Protein AF-A0A4W5PQA6-F1 (afdb_monomer_lite)

Secondary structure (DSSP, 8-state):
-HHHHHHHHHHHHHHHHHHHHHHHHS-GGGHHHHHHHHHHHHHHHHHHHHHHHHHHHHTT-S-HHHHHHHHHHHHHHHHHHHHTSPP--S-GGGHHHHHHHHGGGS------------------------PPPPPPP-----HHHHHHHHHHHHHHHTTSHHHHHHHHHHHHHHHHHHHHHHHHHHHHHHHS-TTSS---HHHHHHHHHHHHHHHHHHHHHHHHH----HHHHHHHHHHHHHHHHHHHHHHHHH---HHHHHHHHHHHHHHHHHHHHH--

pLDDT: mean 72.37, std 20.06, range [22.03, 92.94]

Organism: NCBI:txid62062

InterPro domains:
  IPR002666 Reduced folate carrier [PF01770] (1-280)
  IPR002666 Reduced folate carrier [PTHR10686] (1-280)
  IPR036259 MFS transporter superfamily [G3DSA:1.20.1250.20] (2-280)
  IPR036259 MFS transporter superfamily [SSF103473] (12-277)

Radius of gyration: 27.31 Å; chains: 1; bounding box: 65×35×90 Å

Foldseek 3Di:
DVVVVVVVVVVVVCVVVVLQLQLLADDPVCNVVSVVVVVLVVLVVLLCVLVVVCVCVVVVVDDPVVVVVVVVVVVVVVVVVVVPDDDRPGRSVCVVVVVVVVVVPPDDDDDDDDDDDDDDDDDDDDDDDDDDDDDDPPDPDDPVNVVVVVVVVVCVQCVDVVSVVLVVLVVVLVVVVVVCVVCLVVLLCVLPPPPPDDDCPSVLSSVLSVLLSVLLVVLLVVVVPDPDPCVPCVVVLSVVLVVLLVVLVVQLVPDSDSVSVSVSVSSNSSSSSNSVSSSD

Structure (mmCIF, N/CA/C/O backbone):
data_AF-A0A4W5PQA6-F1
#
_entry.id   AF-A0A4W5PQA6-F1
#
loop_
_atom_site.group_PDB
_atom_site.id
_atom_site.type_symbol
_atom_site.label_atom_id
_atom_site.label_alt_id
_atom_site.label_comp_id
_atom_site.label_asym_id
_atom_site.label_entity_id
_atom_site.label_seq_id
_atom_site.pdbx_PDB_ins_code
_atom_site.Cartn_x
_atom_site.Cartn_y
_atom_site.Cartn_z
_atom_site.occupancy
_atom_site.B_iso_or_equiv
_atom_site.auth_seq_id
_atom_site.auth_comp_id
_atom_site.auth_asym_id
_atom_site.auth_atom_id
_atom_site.pdbx_PDB_model_num
ATOM 1 N N . MET A 1 1 ? -8.545 5.479 -21.262 1.00 63.59 1 MET A N 1
ATOM 2 C CA . MET A 1 1 ? -7.663 5.679 -20.090 1.00 63.59 1 MET A CA 1
ATOM 3 C C . MET A 1 1 ? -8.404 6.219 -18.864 1.00 63.59 1 MET A C 1
ATOM 5 O O . MET A 1 1 ? -8.307 5.595 -17.820 1.00 63.59 1 MET A O 1
ATOM 9 N N . GLN A 1 2 ? -9.202 7.291 -18.960 1.00 77.56 2 GLN A N 1
ATOM 10 C CA . GLN A 1 2 ? -9.871 7.893 -17.785 1.00 77.56 2 GLN A CA 1
ATOM 11 C C . GLN A 1 2 ? -10.863 6.962 -17.054 1.00 77.56 2 GLN A C 1
ATOM 13 O O . GLN A 1 2 ? -10.849 6.895 -15.831 1.00 77.56 2 GLN A O 1
ATOM 18 N N . ALA A 1 3 ? -11.673 6.182 -17.781 1.00 82.06 3 ALA A N 1
ATOM 19 C CA . ALA A 1 3 ? -12.614 5.236 -17.163 1.00 82.06 3 ALA A CA 1
ATOM 20 C C . ALA A 1 3 ? -11.915 4.126 -16.352 1.00 82.06 3 ALA A C 1
ATOM 22 O O . ALA A 1 3 ? -12.402 3.722 -15.301 1.00 82.06 3 ALA A O 1
ATOM 23 N N . MET A 1 4 ? -10.746 3.668 -16.813 1.00 79.62 4 MET A N 1
ATOM 24 C CA . MET A 1 4 ? -9.933 2.678 -16.100 1.00 79.62 4 MET A CA 1
ATOM 25 C C . MET A 1 4 ? -9.388 3.255 -14.790 1.00 79.62 4 MET A C 1
ATOM 27 O O . MET A 1 4 ? -9.476 2.601 -13.758 1.00 79.62 4 MET A O 1
ATOM 31 N N . GLN A 1 5 ? -8.885 4.493 -14.815 1.00 81.44 5 GLN A N 1
ATOM 32 C CA . GLN A 1 5 ? -8.407 5.182 -13.612 1.00 81.44 5 GLN A CA 1
ATOM 33 C C . GLN A 1 5 ? -9.535 5.416 -12.602 1.00 81.44 5 GLN A C 1
ATOM 35 O O . GLN A 1 5 ? -9.327 5.237 -11.405 1.00 81.44 5 GLN A O 1
ATOM 40 N N . PHE A 1 6 ? -10.739 5.753 -13.074 1.00 85.88 6 PHE A N 1
ATOM 41 C CA . PHE A 1 6 ? -11.913 5.871 -12.213 1.00 85.88 6 PHE A CA 1
ATOM 42 C C . PHE A 1 6 ? -12.259 4.537 -11.540 1.00 85.88 6 PHE A C 1
ATOM 44 O O . PHE A 1 6 ? -12.398 4.487 -10.321 1.00 85.88 6 PHE A O 1
ATOM 51 N N . ALA A 1 7 ? -12.340 3.445 -12.307 1.00 86.19 7 ALA A N 1
ATOM 52 C CA . ALA A 1 7 ? -12.610 2.121 -11.752 1.00 86.19 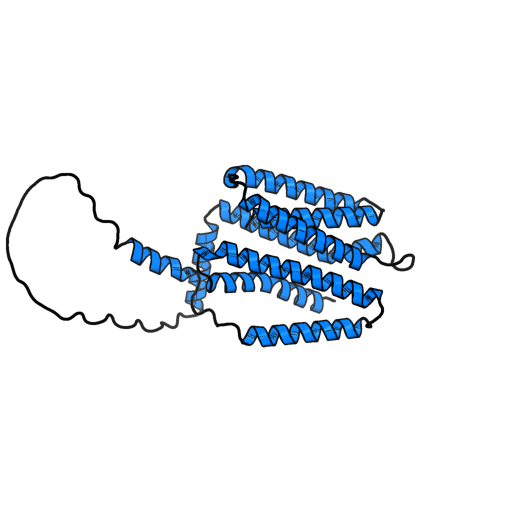7 ALA A CA 1
ATOM 53 C C . ALA A 1 7 ? -11.531 1.695 -10.743 1.00 86.19 7 ALA A C 1
ATOM 55 O O . ALA A 1 7 ? -11.860 1.195 -9.670 1.00 86.19 7 ALA A O 1
ATOM 56 N N . TYR A 1 8 ? -10.257 1.960 -11.046 1.00 82.69 8 TYR A N 1
ATOM 57 C CA . TYR A 1 8 ? -9.148 1.706 -10.128 1.00 82.69 8 TYR A CA 1
ATOM 58 C C . TYR A 1 8 ? -9.300 2.497 -8.822 1.00 82.69 8 TYR A C 1
ATOM 60 O O . TYR A 1 8 ? -9.226 1.913 -7.745 1.00 82.69 8 TYR A O 1
ATOM 68 N N . ALA A 1 9 ? -9.616 3.793 -8.900 1.00 83.94 9 ALA A N 1
ATOM 69 C CA . ALA A 1 9 ? -9.848 4.628 -7.723 1.00 83.94 9 ALA A CA 1
ATOM 70 C C . ALA A 1 9 ? -11.027 4.130 -6.867 1.00 83.94 9 ALA A C 1
ATOM 72 O O . ALA A 1 9 ? -10.933 4.123 -5.640 1.00 83.94 9 ALA A O 1
ATOM 73 N N . VAL A 1 10 ? -12.116 3.669 -7.495 1.00 87.94 10 VAL A N 1
ATOM 74 C CA . VAL A 1 10 ? -13.262 3.068 -6.791 1.00 87.94 10 VAL A CA 1
ATOM 75 C C . VAL A 1 10 ? -12.850 1.787 -6.062 1.00 87.94 10 VAL A C 1
ATOM 77 O O . VAL A 1 10 ? -13.204 1.607 -4.896 1.00 87.94 10 VAL A O 1
ATOM 80 N N . VAL A 1 11 ? -12.063 0.920 -6.707 1.00 86.75 11 VAL A N 1
ATOM 81 C CA . VAL A 1 11 ? -11.539 -0.304 -6.082 1.00 86.75 11 VAL A CA 1
ATOM 82 C C . VAL A 1 11 ? -10.640 0.040 -4.894 1.00 86.75 11 VAL A C 1
ATOM 84 O O . VAL A 1 11 ? -10.848 -0.498 -3.809 1.00 86.75 11 VAL A O 1
ATOM 87 N N . THR A 1 12 ? -9.708 0.985 -5.034 1.00 83.94 12 THR A N 1
ATOM 88 C CA . THR A 1 12 ? -8.843 1.407 -3.921 1.00 83.94 12 THR A CA 1
ATOM 89 C C . THR A 1 12 ? -9.646 2.007 -2.761 1.00 83.94 12 THR A C 1
ATOM 91 O O . THR A 1 12 ? -9.364 1.718 -1.602 1.00 83.94 12 THR A O 1
ATOM 94 N N . ALA A 1 13 ? -10.697 2.786 -3.038 1.00 85.38 13 ALA A N 1
ATOM 95 C CA . ALA A 1 13 ? -11.572 3.326 -1.995 1.00 85.38 13 ALA A CA 1
ATOM 96 C C . ALA A 1 13 ? -12.357 2.226 -1.251 1.00 85.38 13 ALA A C 1
ATOM 98 O O . ALA A 1 13 ? -12.601 2.340 -0.047 1.00 85.38 13 ALA A O 1
ATOM 99 N N . SER A 1 14 ? -12.722 1.142 -1.944 1.00 85.81 14 SER A N 1
ATOM 100 C CA . SER A 1 14 ? -13.455 0.020 -1.347 1.00 85.81 14 SER A CA 1
ATOM 101 C C . SER A 1 14 ? -12.648 -0.761 -0.300 1.00 85.81 14 SER A C 1
ATOM 103 O O . SER A 1 14 ? -13.242 -1.367 0.591 1.00 85.81 14 SER A O 1
ATOM 105 N N . GLU A 1 15 ? -11.312 -0.676 -0.320 1.00 82.88 15 GLU A N 1
ATOM 106 C CA . GLU A 1 15 ? -10.443 -1.291 0.695 1.00 82.88 15 GLU A CA 1
ATOM 107 C C . GLU A 1 15 ? -10.762 -0.772 2.109 1.00 82.88 15 GLU A C 1
ATOM 109 O O . GLU A 1 15 ? -10.859 -1.547 3.061 1.00 82.88 15 GLU A O 1
ATOM 114 N N . VAL A 1 16 ? -11.015 0.532 2.253 1.00 82.19 16 VAL A N 1
ATOM 115 C CA . VAL A 1 16 ? -11.367 1.141 3.549 1.00 82.19 16 VAL A CA 1
ATOM 116 C C . VAL A 1 16 ? -12.730 0.642 4.042 1.00 82.19 16 VAL A C 1
ATOM 118 O O . VAL A 1 16 ? -12.917 0.374 5.235 1.00 82.19 16 VAL A O 1
ATOM 121 N N . ALA A 1 17 ? -13.683 0.467 3.123 1.00 84.31 17 ALA A N 1
ATOM 122 C CA . ALA A 1 17 ? -14.993 -0.097 3.435 1.00 84.31 17 ALA A CA 1
ATOM 123 C C . ALA A 1 17 ? -14.883 -1.566 3.876 1.00 84.31 17 ALA A C 1
ATOM 125 O O . ALA A 1 17 ? -15.548 -1.972 4.829 1.00 84.31 17 ALA A O 1
ATOM 126 N N . TYR A 1 18 ? -13.995 -2.339 3.247 1.00 84.81 18 TYR A N 1
ATOM 127 C CA . TYR A 1 18 ? -13.722 -3.726 3.614 1.00 84.81 18 TYR A CA 1
ATOM 128 C C . TYR A 1 18 ? -13.174 -3.857 5.046 1.00 84.81 18 TYR A C 1
ATOM 130 O O . TYR A 1 18 ? -13.692 -4.652 5.833 1.00 84.81 18 TYR A O 1
ATOM 138 N N . PHE A 1 19 ? -12.202 -3.024 5.439 1.00 83.12 19 PHE A N 1
ATOM 139 C CA . PHE A 1 19 ? -11.716 -3.003 6.827 1.00 83.12 19 PHE A CA 1
ATOM 140 C C . PHE A 1 19 ? -12.806 -2.587 7.822 1.00 83.12 19 PHE A C 1
ATOM 142 O O . PHE A 1 19 ? -12.937 -3.193 8.885 1.00 83.12 19 PHE A O 1
ATOM 149 N N . SER A 1 20 ? -13.634 -1.605 7.457 1.00 84.06 20 SER A N 1
ATOM 150 C CA . SER A 1 20 ? -14.763 -1.164 8.288 1.00 84.06 20 SER A CA 1
ATOM 151 C C . SER A 1 20 ? -15.778 -2.288 8.524 1.00 84.06 20 SER A C 1
ATOM 153 O O . SER A 1 20 ? -16.287 -2.443 9.634 1.00 84.06 20 SER A O 1
ATOM 155 N N . TYR A 1 21 ? -16.038 -3.105 7.501 1.00 84.06 21 TYR A N 1
ATOM 156 C CA . TYR A 1 21 ? -16.890 -4.287 7.600 1.00 84.06 21 TYR A CA 1
ATOM 157 C C . TYR A 1 21 ? -16.302 -5.339 8.553 1.00 84.06 21 TYR A C 1
ATOM 159 O O . TYR A 1 21 ? -17.002 -5.786 9.463 1.00 84.06 21 TYR A O 1
ATOM 167 N N . ILE A 1 22 ? -15.015 -5.680 8.429 1.00 83.88 22 ILE A N 1
ATOM 168 C CA . ILE A 1 22 ? -14.360 -6.654 9.321 1.00 83.88 22 ILE A CA 1
ATOM 169 C C . ILE A 1 22 ? -14.440 -6.202 10.782 1.00 83.88 22 ILE A C 1
ATOM 171 O O . ILE A 1 22 ? -14.833 -6.980 11.651 1.00 83.88 22 ILE A O 1
ATOM 175 N N . TYR A 1 23 ? -14.142 -4.931 11.056 1.00 83.06 23 TYR A N 1
ATOM 176 C CA . TYR A 1 23 ? -14.215 -4.376 12.410 1.00 83.06 23 TYR A CA 1
ATOM 177 C C . TYR A 1 23 ? -15.640 -4.288 12.964 1.00 83.06 23 TYR A C 1
ATOM 179 O O . TYR A 1 23 ? -15.811 -4.168 14.170 1.00 83.06 23 TYR A O 1
ATOM 187 N N . SER A 1 24 ? -16.674 -4.365 12.123 1.00 80.56 24 SER A N 1
ATOM 188 C CA . SER A 1 24 ? -18.063 -4.418 12.598 1.00 80.56 24 SER A CA 1
ATOM 189 C C . SER A 1 24 ? -18.493 -5.808 13.087 1.00 80.56 24 SER A C 1
ATOM 191 O O . SER A 1 24 ? -19.423 -5.911 13.884 1.00 80.56 24 SER A O 1
ATOM 193 N N . ILE A 1 25 ? -17.818 -6.869 12.630 1.00 80.06 25 ILE A N 1
ATOM 194 C CA . ILE A 1 25 ? -18.167 -8.268 12.936 1.00 80.06 25 ILE A CA 1
ATOM 195 C C . ILE A 1 25 ? -17.262 -8.854 14.021 1.00 80.06 25 ILE A C 1
ATOM 197 O O . ILE A 1 25 ? -17.699 -9.691 14.809 1.00 80.06 25 ILE A O 1
ATOM 201 N N . VAL A 1 26 ? -15.998 -8.439 14.058 1.00 81.50 26 VAL A N 1
ATOM 202 C CA . VAL A 1 26 ? -15.018 -8.920 15.035 1.00 81.50 26 VAL A CA 1
ATOM 203 C C . VAL A 1 26 ? -15.236 -8.215 16.380 1.00 81.50 26 VAL A C 1
ATOM 205 O O . VAL A 1 26 ? -15.677 -7.073 16.430 1.00 81.50 26 VAL A O 1
ATOM 208 N N . GLU A 1 27 ? -14.936 -8.883 17.493 1.00 76.56 27 GLU A N 1
ATOM 209 C CA . GLU A 1 27 ? -14.934 -8.261 18.825 1.00 76.56 27 GLU A CA 1
ATOM 210 C C . GLU A 1 27 ? -13.655 -7.442 19.066 1.00 76.56 27 GLU A C 1
ATOM 212 O O . GLU A 1 27 ? -12.575 -7.835 18.622 1.00 76.56 27 GLU A O 1
ATOM 217 N N . LEU A 1 28 ? -13.742 -6.369 19.864 1.00 75.12 28 LEU A N 1
ATOM 218 C CA . LEU A 1 28 ? -12.630 -5.446 20.172 1.00 75.12 28 LEU A CA 1
ATOM 219 C C . LEU A 1 28 ? -11.326 -6.156 20.586 1.00 75.12 28 LEU A C 1
ATOM 221 O O . LEU A 1 28 ? -10.240 -5.773 20.154 1.00 75.12 28 LEU A O 1
ATOM 225 N N . LYS A 1 29 ? -11.426 -7.244 21.361 1.00 75.88 29 LYS A N 1
ATOM 226 C CA . LYS A 1 29 ? -10.275 -8.035 21.842 1.00 75.88 29 LYS A CA 1
ATOM 227 C C . LYS A 1 29 ? -9.461 -8.678 20.715 1.00 75.88 29 LYS A C 1
ATOM 229 O O . LYS A 1 29 ? -8.280 -8.963 20.889 1.00 75.88 29 LYS A O 1
ATOM 234 N N . HIS A 1 30 ? -10.082 -8.907 19.561 1.00 79.12 30 HIS A N 1
ATOM 235 C CA . HIS A 1 30 ? -9.486 -9.601 18.425 1.00 79.12 30 HIS A CA 1
ATOM 236 C C . HIS A 1 30 ? -9.134 -8.667 17.257 1.00 79.12 30 HIS A C 1
ATOM 238 O O . HIS A 1 30 ? -8.654 -9.161 16.236 1.00 79.12 30 HIS A O 1
ATOM 244 N N . TYR A 1 31 ? -9.303 -7.342 17.389 1.00 80.56 31 TYR A N 1
ATOM 245 C CA . TYR A 1 31 ? -9.061 -6.380 16.299 1.00 80.56 31 TYR A CA 1
ATOM 246 C C . TYR A 1 31 ? -7.651 -6.496 15.733 1.00 80.56 31 TYR A C 1
ATOM 248 O O . TYR A 1 31 ? -7.490 -6.773 14.550 1.00 80.56 31 TYR A O 1
ATOM 256 N N . ARG A 1 32 ? -6.629 -6.411 16.591 1.00 74.12 32 ARG A N 1
ATOM 257 C CA . ARG A 1 32 ? -5.222 -6.492 16.168 1.00 74.12 32 ARG A CA 1
ATOM 258 C C . ARG A 1 32 ? -4.912 -7.790 15.410 1.00 74.12 32 ARG A C 1
ATOM 260 O O . ARG A 1 32 ? -4.184 -7.779 14.420 1.00 74.12 32 ARG A O 1
ATOM 267 N N . LYS A 1 33 ? -5.510 -8.908 15.838 1.00 78.62 33 LYS A N 1
ATOM 268 C CA . LYS A 1 33 ? -5.345 -10.221 15.197 1.00 78.62 33 LYS A CA 1
ATOM 269 C C . LYS A 1 33 ? -6.052 -10.281 13.838 1.00 78.62 33 LYS A C 1
ATOM 271 O O . LYS A 1 33 ? -5.465 -10.754 12.870 1.00 78.62 33 LYS A O 1
ATOM 276 N N . ALA A 1 34 ? -7.276 -9.761 13.746 1.00 82.88 34 ALA A N 1
ATOM 277 C CA . ALA A 1 34 ? -8.027 -9.690 12.495 1.00 82.88 34 ALA A CA 1
ATOM 278 C C . ALA A 1 34 ? -7.352 -8.769 11.466 1.00 82.88 34 ALA A C 1
ATOM 280 O O . ALA A 1 34 ? -7.197 -9.160 10.308 1.00 82.88 34 ALA A O 1
ATOM 281 N N . THR A 1 35 ? -6.884 -7.589 11.887 1.00 81.94 35 THR A N 1
ATOM 282 C CA . THR A 1 35 ? -6.124 -6.657 11.040 1.00 81.94 35 THR A CA 1
ATOM 283 C C . THR A 1 35 ? -4.853 -7.308 10.511 1.00 81.94 35 THR A C 1
ATOM 285 O O . THR A 1 35 ? -4.589 -7.239 9.311 1.00 81.94 35 THR A O 1
ATOM 288 N N . SER A 1 36 ? -4.101 -7.989 11.385 1.00 80.12 36 SER A N 1
ATOM 289 C CA . SER A 1 36 ? -2.883 -8.708 11.005 1.00 80.12 36 SER A CA 1
ATOM 290 C C . SER A 1 36 ? -3.167 -9.759 9.932 1.00 80.12 36 SER A C 1
ATOM 292 O O . SER A 1 36 ? -2.531 -9.723 8.881 1.00 80.12 36 SER A O 1
ATOM 294 N N . TYR A 1 37 ? -4.177 -10.618 10.117 1.00 83.75 37 TYR A N 1
ATOM 295 C CA . TYR A 1 37 ? -4.538 -11.614 9.104 1.00 83.75 37 TYR A CA 1
ATOM 296 C C . TYR A 1 37 ? -4.935 -10.986 7.768 1.00 83.75 37 TYR A C 1
ATOM 298 O O . TYR A 1 37 ? -4.456 -11.427 6.724 1.00 83.75 37 TYR A O 1
ATOM 306 N N . CYS A 1 38 ? -5.759 -9.936 7.780 1.00 83.94 38 CYS A N 1
ATOM 307 C CA . CYS A 1 38 ? -6.194 -9.274 6.550 1.00 83.94 38 CYS A CA 1
ATOM 308 C C . CYS A 1 38 ? -5.016 -8.659 5.787 1.00 83.94 38 CYS A C 1
ATOM 310 O O . CYS A 1 38 ? -4.895 -8.852 4.578 1.00 83.94 38 CYS A O 1
ATOM 312 N N . ARG A 1 39 ? -4.108 -7.976 6.493 1.00 79.69 39 ARG A N 1
ATOM 313 C CA . ARG A 1 39 ? -2.900 -7.395 5.893 1.00 79.69 39 ARG A CA 1
ATOM 314 C C . ARG A 1 39 ? -1.939 -8.464 5.378 1.00 79.69 39 ARG A C 1
ATOM 316 O O . ARG A 1 39 ? -1.418 -8.313 4.275 1.00 79.69 39 ARG A O 1
ATOM 323 N N . SER A 1 40 ? -1.745 -9.560 6.111 1.00 81.06 40 SER A N 1
ATOM 324 C CA . SER A 1 40 ? -0.917 -10.682 5.655 1.00 81.06 40 SER A CA 1
ATOM 325 C C . SER A 1 40 ? -1.467 -11.320 4.380 1.00 81.06 40 SER A C 1
ATOM 327 O O . SER A 1 40 ? -0.701 -11.551 3.448 1.00 81.06 40 SER A O 1
ATOM 329 N N . VAL A 1 41 ? -2.781 -11.556 4.304 1.00 85.81 41 VAL A N 1
ATOM 330 C CA . VAL A 1 41 ? -3.429 -12.108 3.103 1.00 85.81 41 VAL A CA 1
ATOM 331 C C . VAL A 1 41 ? -3.313 -11.144 1.922 1.00 85.81 41 VAL A C 1
ATOM 333 O O . VAL A 1 41 ? -3.008 -11.581 0.816 1.00 85.81 41 VAL A O 1
ATOM 336 N N . GLN A 1 42 ? -3.491 -9.838 2.142 1.00 83.75 42 GLN A N 1
ATOM 337 C CA . GLN A 1 42 ? -3.363 -8.829 1.089 1.00 83.75 42 GLN A CA 1
ATOM 338 C C . GLN A 1 42 ? -1.935 -8.769 0.527 1.00 83.75 42 GLN A C 1
ATOM 340 O O . GLN A 1 42 ? -1.744 -8.819 -0.688 1.00 83.75 42 GLN A O 1
ATOM 345 N N . LEU A 1 43 ? -0.923 -8.722 1.399 1.00 79.31 43 LEU A N 1
ATOM 346 C CA . LEU A 1 43 ? 0.477 -8.728 0.974 1.00 79.31 43 LEU A CA 1
ATOM 347 C C . LEU A 1 43 ? 0.848 -10.027 0.253 1.00 79.31 43 LEU A C 1
ATOM 349 O O . LEU A 1 43 ? 1.513 -9.967 -0.779 1.00 79.31 43 LEU A O 1
ATOM 353 N N . LEU A 1 44 ? 0.390 -11.179 0.754 1.00 83.44 44 LEU A N 1
ATOM 354 C CA . LEU A 1 44 ? 0.592 -12.476 0.109 1.00 83.44 44 LEU A CA 1
ATOM 355 C C . LEU A 1 44 ? -0.061 -12.519 -1.277 1.00 83.44 44 LEU A C 1
ATOM 357 O O . LEU A 1 44 ? 0.562 -12.981 -2.229 1.00 83.44 44 LEU A O 1
ATOM 361 N N . GLY A 1 45 ? -1.288 -12.008 -1.399 1.00 85.56 45 GLY A N 1
ATOM 362 C CA . GLY A 1 45 ? -2.007 -11.906 -2.665 1.00 85.56 45 GLY A CA 1
ATOM 363 C C . GLY A 1 45 ? -1.263 -11.043 -3.679 1.00 85.56 45 GLY A C 1
ATOM 364 O O . GLY A 1 45 ? -1.102 -11.454 -4.825 1.00 85.56 45 GLY A O 1
ATOM 365 N N . TYR A 1 46 ? -0.728 -9.896 -3.253 1.00 81.19 46 TYR A N 1
ATOM 366 C CA . TYR A 1 46 ? 0.113 -9.062 -4.108 1.00 81.19 46 TYR A CA 1
ATOM 367 C C . TYR A 1 46 ? 1.406 -9.772 -4.528 1.00 81.19 46 TYR A C 1
ATOM 369 O O . TYR A 1 46 ? 1.762 -9.698 -5.700 1.00 81.19 46 TYR A O 1
ATOM 377 N N . THR A 1 47 ? 2.094 -10.478 -3.620 1.00 80.00 47 THR A N 1
ATOM 378 C CA . THR A 1 47 ? 3.315 -11.240 -3.957 1.00 80.00 47 THR A CA 1
ATOM 379 C C . THR A 1 47 ? 3.008 -12.367 -4.936 1.00 80.00 47 THR A C 1
ATOM 381 O O . THR A 1 47 ? 3.712 -12.554 -5.923 1.00 80.00 47 THR A O 1
ATOM 384 N N . MET A 1 48 ? 1.936 -13.121 -4.692 1.00 84.56 48 MET A N 1
ATOM 385 C CA . MET A 1 48 ? 1.528 -14.209 -5.573 1.00 84.56 48 MET A CA 1
ATOM 386 C C . MET A 1 48 ? 1.092 -13.675 -6.939 1.00 84.56 48 MET A C 1
ATOM 388 O O . MET A 1 48 ? 1.453 -14.256 -7.957 1.00 84.56 48 MET A O 1
ATOM 392 N N . GLY A 1 49 ? 0.372 -12.552 -6.972 1.00 83.44 49 GLY A N 1
ATOM 393 C CA . GLY A 1 49 ? -0.053 -11.886 -8.200 1.00 83.44 49 GLY A CA 1
ATOM 394 C C . GLY A 1 49 ? 1.115 -11.356 -9.030 1.00 83.44 49 GLY A C 1
ATOM 395 O O . GLY A 1 49 ? 1.131 -11.569 -10.240 1.00 83.44 49 GLY A O 1
ATOM 396 N N . SER A 1 50 ? 2.114 -10.725 -8.404 1.00 78.50 50 SER A N 1
ATOM 397 C CA . SER A 1 50 ? 3.297 -10.214 -9.109 1.00 78.50 50 SER A CA 1
ATOM 398 C C . SER A 1 50 ? 4.188 -11.341 -9.631 1.00 78.50 50 SER A C 1
ATOM 400 O O . SER A 1 50 ? 4.593 -11.307 -10.791 1.00 78.50 50 SER A O 1
ATOM 402 N N . VAL A 1 51 ? 4.422 -12.388 -8.830 1.00 80.44 51 VAL A N 1
ATOM 403 C CA . VAL A 1 51 ? 5.157 -13.585 -9.269 1.00 80.44 51 VAL A CA 1
ATOM 404 C C . VAL A 1 51 ? 4.418 -14.285 -10.408 1.00 80.44 51 VAL A C 1
ATOM 406 O O . VAL A 1 51 ? 5.021 -14.572 -11.439 1.00 80.44 51 VAL A O 1
ATOM 409 N N . LEU A 1 52 ? 3.110 -14.522 -10.266 1.00 82.31 52 LEU A N 1
ATOM 410 C CA . LEU A 1 52 ? 2.301 -15.159 -11.304 1.00 82.31 52 LEU A CA 1
ATOM 411 C C . LEU A 1 52 ? 2.301 -14.326 -12.592 1.00 82.31 52 LEU A C 1
ATOM 413 O O . LEU A 1 52 ? 2.537 -14.876 -13.666 1.00 82.31 52 LEU A O 1
ATOM 417 N N . GLY A 1 53 ? 2.101 -13.010 -12.486 1.00 77.50 53 GLY A N 1
ATOM 418 C CA . GLY A 1 53 ? 2.150 -12.081 -13.615 1.00 77.50 53 GLY A CA 1
ATOM 419 C C . GLY A 1 53 ? 3.499 -12.107 -14.334 1.00 77.50 53 GLY A C 1
ATOM 420 O O . GLY A 1 53 ? 3.540 -12.232 -15.558 1.00 77.50 53 GLY A O 1
ATOM 421 N N . GLN A 1 54 ? 4.604 -12.084 -13.584 1.00 76.69 54 GLN A N 1
ATOM 422 C CA . GLN A 1 54 ? 5.944 -12.168 -14.160 1.00 76.69 54 GLN A CA 1
ATOM 423 C C . GLN A 1 54 ? 6.203 -13.527 -14.823 1.00 76.69 54 GLN A C 1
ATOM 425 O O . GLN A 1 54 ? 6.800 -13.563 -15.898 1.00 76.69 54 GLN A O 1
ATOM 430 N N . LEU A 1 55 ? 5.747 -14.639 -14.236 1.00 77.81 55 LEU A N 1
ATOM 431 C CA . LEU A 1 55 ? 5.878 -15.978 -14.826 1.00 77.81 55 LEU A CA 1
ATOM 432 C C . LEU A 1 55 ? 5.087 -16.095 -16.137 1.00 77.81 55 LEU A C 1
ATOM 434 O O . LEU A 1 55 ? 5.629 -16.567 -17.136 1.00 77.81 55 LEU A O 1
ATOM 438 N N . LEU A 1 56 ? 3.834 -15.623 -16.153 1.00 78.25 56 LEU A N 1
ATOM 439 C CA . LEU A 1 56 ? 2.962 -15.622 -17.336 1.00 78.25 56 LEU A CA 1
ATOM 440 C C . LEU A 1 56 ? 3.604 -14.889 -18.519 1.00 78.25 56 LEU A C 1
ATOM 442 O O . LEU A 1 56 ? 3.568 -15.391 -19.644 1.00 78.25 56 LEU A O 1
ATOM 446 N N . VAL A 1 57 ? 4.216 -13.730 -18.256 1.00 71.94 57 VAL A N 1
ATOM 447 C CA . VAL A 1 57 ? 4.912 -12.930 -19.273 1.00 71.94 57 VAL A CA 1
ATOM 448 C C . VAL A 1 57 ? 6.247 -13.569 -19.672 1.00 71.94 57 VAL A C 1
ATOM 450 O O . VAL A 1 57 ? 6.528 -13.693 -20.861 1.00 71.94 57 VAL A O 1
ATOM 453 N N . SER A 1 58 ? 7.053 -14.028 -18.707 1.00 71.56 58 SER A N 1
ATOM 454 C CA . SER A 1 58 ? 8.407 -14.553 -18.964 1.00 71.56 58 SER A CA 1
ATOM 455 C C . SER A 1 58 ? 8.406 -15.851 -19.775 1.00 71.56 58 SER A C 1
ATOM 457 O O . SER A 1 58 ? 9.266 -16.041 -20.629 1.00 71.56 58 SER A O 1
ATOM 459 N N . PHE A 1 59 ? 7.440 -16.742 -19.541 1.00 74.50 59 PHE A N 1
ATOM 460 C CA . PHE A 1 59 ? 7.310 -17.986 -20.306 1.00 74.50 59 PHE A CA 1
ATOM 461 C C . PHE A 1 59 ? 6.508 -17.825 -21.605 1.00 74.50 59 PHE A C 1
ATOM 463 O O . PHE A 1 59 ? 6.296 -18.812 -22.308 1.00 74.50 59 PHE A O 1
ATOM 470 N N . ASN A 1 60 ? 6.048 -16.608 -21.927 1.00 66.81 60 ASN A N 1
ATOM 471 C CA . ASN A 1 60 ? 5.206 -16.318 -23.092 1.00 66.81 60 ASN A CA 1
ATOM 472 C C . ASN A 1 60 ? 3.973 -17.251 -23.185 1.00 66.81 60 ASN A C 1
ATOM 474 O O . ASN A 1 60 ? 3.515 -17.607 -24.269 1.00 66.81 60 ASN A O 1
ATOM 478 N N . LEU A 1 61 ? 3.459 -17.688 -22.026 1.00 63.09 61 LEU A N 1
ATOM 479 C CA . LEU A 1 61 ? 2.381 -18.681 -21.912 1.00 63.09 61 LEU A CA 1
ATOM 480 C C . LEU A 1 61 ? 1.023 -18.102 -22.329 1.00 63.09 61 LEU A C 1
ATOM 482 O O . LEU A 1 61 ? 0.144 -18.836 -22.778 1.00 63.09 61 LEU A O 1
ATOM 486 N N . MET A 1 62 ? 0.835 -16.789 -22.162 1.00 66.00 62 MET A N 1
ATOM 487 C CA . MET A 1 62 ? -0.405 -16.082 -22.475 1.00 66.00 62 MET A CA 1
ATOM 488 C C . MET A 1 62 ? -0.135 -14.719 -23.110 1.00 66.00 62 MET A C 1
ATOM 490 O O . MET A 1 62 ? 0.727 -13.969 -22.659 1.00 66.00 62 MET A O 1
ATOM 494 N N . SER A 1 63 ? -0.942 -14.363 -24.116 1.00 75.94 63 SER A N 1
ATOM 495 C CA . SER A 1 63 ? -0.989 -12.993 -24.638 1.00 75.94 63 SER A CA 1
ATOM 496 C C . SER A 1 63 ? -1.578 -12.026 -23.599 1.00 75.94 63 SER A C 1
ATOM 498 O O . SER A 1 63 ? -2.316 -12.435 -22.698 1.00 75.94 63 SER A O 1
ATOM 500 N N . TYR A 1 64 ? -1.328 -10.721 -23.758 1.00 72.31 64 TYR A N 1
ATOM 501 C CA . TYR A 1 64 ? -1.890 -9.676 -22.888 1.00 72.31 64 TYR A CA 1
ATOM 502 C C . TYR A 1 64 ? -3.420 -9.750 -22.750 1.00 72.31 64 TYR A C 1
ATOM 504 O O . TYR A 1 64 ? -3.950 -9.535 -21.661 1.00 72.31 64 TYR A O 1
ATOM 512 N N . ASN A 1 65 ? -4.134 -10.117 -23.819 1.00 77.00 65 ASN A N 1
ATOM 513 C CA . ASN A 1 65 ? -5.592 -10.263 -23.785 1.00 77.00 65 ASN A CA 1
ATOM 514 C C . ASN A 1 65 ? -6.029 -11.425 -22.887 1.00 77.00 65 ASN A C 1
ATOM 516 O O . ASN A 1 65 ? -6.990 -11.293 -22.135 1.00 77.00 65 ASN A O 1
ATOM 520 N N . ASN A 1 66 ? -5.307 -12.5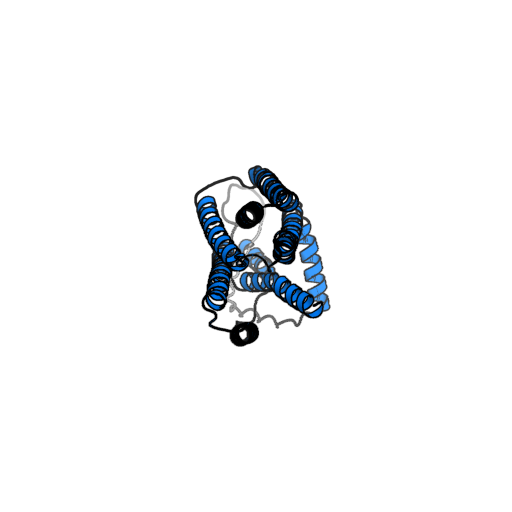45 -22.919 1.00 81.19 66 ASN A N 1
ATOM 521 C CA . ASN A 1 66 ? -5.641 -13.702 -22.093 1.00 81.19 66 ASN A CA 1
ATOM 522 C C . ASN A 1 66 ? -5.342 -13.435 -20.610 1.00 81.19 66 ASN A C 1
ATOM 524 O O . ASN A 1 66 ? -6.111 -13.866 -19.755 1.00 81.19 66 ASN A O 1
ATOM 528 N N . ASN A 1 67 ? -4.305 -12.646 -20.305 1.00 80.56 67 ASN A N 1
ATOM 529 C CA . ASN A 1 67 ? -4.055 -12.168 -18.941 1.00 80.56 67 ASN A CA 1
ATOM 530 C C . ASN A 1 67 ? -5.207 -11.290 -18.422 1.00 80.56 67 ASN A C 1
ATOM 532 O O . ASN A 1 67 ? -5.605 -11.429 -17.268 1.00 80.56 67 ASN A O 1
ATOM 536 N N . LEU A 1 68 ? -5.786 -10.430 -19.268 1.00 82.12 68 LEU A N 1
ATOM 537 C CA . LEU A 1 68 ? -6.967 -9.635 -18.905 1.00 82.12 68 LEU A CA 1
ATOM 538 C C . LEU A 1 68 ? -8.220 -10.500 -18.698 1.00 82.12 68 LEU A C 1
ATOM 540 O O . LEU A 1 68 ? -9.011 -10.234 -17.797 1.00 82.12 68 LEU A O 1
ATOM 544 N N . VAL A 1 69 ? -8.409 -11.550 -19.500 1.00 86.81 69 VAL A N 1
ATOM 545 C CA . VAL A 1 69 ? -9.513 -12.502 -19.295 1.00 86.81 69 VAL A CA 1
ATOM 546 C C . VAL A 1 69 ? -9.323 -13.278 -17.991 1.00 86.81 69 VAL A C 1
ATOM 548 O O . VAL A 1 69 ? -10.276 -13.447 -17.235 1.00 86.81 69 VAL A O 1
ATOM 551 N N . LEU A 1 70 ? -8.097 -13.703 -17.682 1.00 86.50 70 LEU A N 1
ATOM 552 C CA . LEU A 1 70 ? -7.781 -14.396 -16.435 1.00 86.50 70 LEU A CA 1
ATOM 553 C C . LEU A 1 70 ? -8.101 -13.528 -15.210 1.00 86.50 70 LEU A C 1
ATOM 555 O O . LEU A 1 70 ? -8.760 -14.000 -14.282 1.00 86.50 70 LEU A O 1
ATOM 559 N N . THR A 1 71 ? -7.687 -12.258 -15.206 1.00 86.31 71 THR A N 1
ATOM 560 C CA . THR A 1 71 ? -8.004 -11.342 -14.098 1.00 86.31 71 THR A CA 1
ATOM 561 C C . THR A 1 71 ? -9.506 -11.094 -13.981 1.00 86.31 71 THR A C 1
ATOM 563 O O . THR A 1 71 ? -10.028 -11.083 -12.867 1.00 86.31 71 THR A O 1
ATOM 566 N N . LEU A 1 72 ? -10.225 -10.992 -15.103 1.00 88.44 72 LEU A N 1
ATOM 567 C CA . LEU A 1 72 ? -11.685 -10.888 -15.114 1.00 88.44 72 LEU A CA 1
ATOM 568 C C . LEU A 1 72 ? -12.353 -12.110 -14.461 1.00 88.44 72 LEU A C 1
ATOM 570 O O . LEU A 1 72 ? -13.255 -11.952 -13.637 1.00 88.44 72 LEU A O 1
ATOM 574 N N . VAL A 1 73 ? -11.889 -13.324 -14.776 1.00 92.56 73 VAL A N 1
ATOM 575 C CA . VAL A 1 73 ? -12.399 -14.565 -14.170 1.00 92.56 73 VAL A CA 1
ATOM 576 C C . VAL A 1 73 ? -12.156 -14.567 -12.660 1.00 92.56 73 VAL A C 1
ATOM 578 O O . VAL A 1 73 ? -13.092 -14.804 -11.898 1.00 92.56 73 VAL A O 1
ATOM 581 N N . LEU A 1 74 ? -10.946 -14.233 -12.205 1.00 90.00 74 LEU A N 1
ATOM 582 C CA . LEU A 1 74 ? -10.624 -14.180 -10.774 1.00 90.00 74 LEU A CA 1
ATOM 583 C C . LEU A 1 74 ? -11.501 -13.170 -10.018 1.00 90.00 74 LEU A C 1
ATOM 585 O O . LEU A 1 74 ? -12.024 -13.488 -8.950 1.00 90.00 74 LEU A O 1
ATOM 589 N N . ILE A 1 75 ? -11.722 -11.984 -10.592 1.00 90.12 75 ILE A N 1
ATOM 590 C CA . ILE A 1 75 ? -12.598 -10.960 -10.004 1.00 90.12 75 ILE A CA 1
ATOM 591 C C . ILE A 1 75 ? -14.057 -11.436 -9.973 1.00 90.12 75 ILE A C 1
ATOM 593 O O . ILE A 1 75 ? -14.755 -11.197 -8.990 1.00 90.12 75 ILE A O 1
ATOM 597 N N . SER A 1 76 ? -14.524 -12.149 -11.003 1.00 92.00 76 SER A N 1
ATOM 598 C CA . SER A 1 76 ? -15.888 -12.696 -11.025 1.00 92.00 76 SER A CA 1
ATOM 599 C C . SER A 1 76 ? -16.116 -13.748 -9.934 1.00 92.00 76 SER A C 1
ATOM 601 O O . SER A 1 76 ? -17.148 -13.729 -9.266 1.00 92.00 76 SER A O 1
ATOM 603 N N . ILE A 1 77 ? -15.125 -14.608 -9.680 1.00 92.62 77 ILE A N 1
ATOM 604 C CA . ILE A 1 77 ? -15.169 -15.585 -8.587 1.00 92.62 77 ILE A CA 1
ATOM 605 C C . ILE A 1 77 ? -15.182 -14.853 -7.241 1.00 92.62 77 ILE A C 1
ATOM 607 O O . ILE A 1 77 ? -16.021 -15.159 -6.394 1.00 92.62 77 ILE A O 1
ATOM 611 N N . ALA A 1 78 ? -14.318 -13.847 -7.063 1.00 89.06 78 ALA A N 1
ATOM 612 C CA . ALA A 1 78 ? -14.285 -13.031 -5.851 1.00 89.06 78 ALA A CA 1
ATOM 613 C C . ALA A 1 78 ? -15.639 -12.345 -5.582 1.00 89.06 78 ALA A C 1
ATOM 615 O O . ALA A 1 78 ? -16.128 -12.349 -4.450 1.00 89.06 78 ALA A O 1
ATOM 616 N N . LEU A 1 79 ? -16.294 -11.832 -6.628 1.00 90.06 79 LEU A N 1
ATOM 617 C CA . LEU A 1 79 ? -17.628 -11.240 -6.537 1.00 90.06 79 LEU A CA 1
ATOM 618 C C . LEU A 1 79 ? -18.669 -12.258 -6.059 1.00 90.06 79 LEU A C 1
ATOM 620 O O . LEU A 1 79 ? -19.422 -11.965 -5.134 1.00 90.06 79 LEU A O 1
ATOM 624 N N . VAL A 1 80 ? -18.685 -13.461 -6.640 1.00 92.38 80 VAL A N 1
ATOM 625 C CA . VAL A 1 80 ? -19.596 -14.536 -6.217 1.00 92.38 80 VAL A CA 1
ATOM 626 C C . VAL A 1 80 ? -19.346 -14.907 -4.757 1.00 92.38 80 VAL A C 1
ATOM 628 O O . VAL A 1 80 ? -20.298 -15.001 -3.987 1.00 92.38 80 VAL A O 1
ATOM 631 N N . THR A 1 81 ? -18.084 -15.044 -4.336 1.00 88.69 81 THR A N 1
ATOM 632 C CA . THR A 1 81 ? -17.761 -15.324 -2.928 1.00 88.69 81 THR A CA 1
ATOM 633 C C . THR A 1 81 ? -18.198 -14.201 -1.990 1.00 88.69 81 THR A C 1
ATOM 635 O O . THR A 1 81 ? -18.682 -14.490 -0.899 1.00 88.69 81 THR A O 1
ATOM 638 N N . SER A 1 82 ? -18.127 -12.938 -2.430 1.00 86.56 82 SER A N 1
ATOM 639 C CA . SER A 1 82 ? -18.581 -11.780 -1.652 1.00 86.56 82 SER A CA 1
ATOM 640 C C . SER A 1 82 ? -20.080 -11.818 -1.338 1.00 86.56 82 SER A C 1
ATOM 642 O O . SER A 1 82 ? -20.494 -11.235 -0.339 1.00 86.56 82 SER A O 1
ATOM 644 N N . LEU A 1 83 ? -20.901 -12.484 -2.157 1.00 86.62 83 LEU A N 1
ATOM 645 C CA . LEU A 1 83 ? -22.348 -12.596 -1.930 1.00 86.62 83 LEU A CA 1
ATOM 646 C C . LEU A 1 83 ? -22.699 -13.544 -0.777 1.00 86.62 83 LEU A C 1
ATOM 648 O O . LEU A 1 83 ? -23.782 -13.439 -0.209 1.00 86.62 83 LEU A O 1
ATOM 652 N N . PHE A 1 84 ? -21.787 -14.450 -0.416 1.00 86.38 84 PHE A N 1
ATOM 653 C CA . PHE A 1 84 ? -21.957 -15.376 0.704 1.00 86.38 84 PHE A CA 1
ATOM 654 C C . PHE A 1 84 ? -21.457 -14.807 2.038 1.00 86.38 84 PHE A C 1
ATOM 656 O O . PHE A 1 84 ? -21.555 -15.484 3.063 1.00 86.38 84 PHE A O 1
ATOM 663 N N . LEU A 1 85 ? -20.915 -13.583 2.051 1.00 82.69 85 LEU A N 1
ATOM 664 C CA . LEU A 1 85 ? -20.470 -12.953 3.291 1.00 82.69 85 LEU A CA 1
ATOM 665 C C . LEU A 1 85 ? -21.674 -12.595 4.178 1.00 82.69 85 LEU A C 1
ATOM 667 O O . LEU A 1 85 ? -22.692 -12.107 3.677 1.00 82.69 85 LEU A O 1
ATOM 671 N N . PRO A 1 86 ? -21.569 -12.811 5.502 1.00 78.38 86 PRO A N 1
ATOM 672 C CA . PRO A 1 86 ? -22.645 -12.489 6.425 1.00 78.38 86 PRO A CA 1
ATOM 673 C C . PRO A 1 86 ? -22.922 -10.984 6.424 1.00 78.38 86 PRO A C 1
ATOM 675 O O . PRO A 1 86 ? -22.012 -10.166 6.530 1.00 78.38 86 PRO A O 1
ATOM 678 N N . MET A 1 87 ? -24.195 -10.598 6.345 1.00 69.75 87 MET A N 1
ATOM 679 C CA . MET A 1 87 ? -24.557 -9.188 6.484 1.00 69.75 87 MET A CA 1
ATOM 680 C C . MET A 1 87 ? -24.150 -8.687 7.879 1.00 69.75 87 MET A C 1
ATOM 682 O O . MET A 1 87 ? -24.435 -9.368 8.870 1.00 69.75 87 MET A O 1
ATOM 686 N N . PRO A 1 88 ? -23.518 -7.506 7.993 1.00 62.72 88 PRO A N 1
ATOM 687 C CA . PRO A 1 88 ? -23.104 -6.976 9.282 1.00 62.72 88 PRO A CA 1
ATOM 688 C C . PRO A 1 88 ? -24.355 -6.588 10.080 1.00 62.72 88 PRO A C 1
ATOM 690 O O . PRO A 1 88 ? -24.981 -5.560 9.836 1.00 62.72 88 PRO A O 1
ATOM 693 N N . GLN A 1 89 ? -24.752 -7.436 11.031 1.00 53.56 89 GLN A N 1
ATOM 694 C CA . GLN A 1 89 ? -25.954 -7.222 11.846 1.00 53.56 89 GLN A CA 1
ATOM 695 C C . GLN A 1 89 ? -25.741 -6.212 12.984 1.00 53.56 89 GLN A C 1
ATOM 697 O O . GLN A 1 89 ? -26.696 -5.832 13.660 1.00 53.56 89 GLN A O 1
ATOM 702 N N . ARG A 1 90 ? -24.500 -5.766 13.222 1.00 52.78 90 ARG A N 1
ATOM 703 C CA . ARG A 1 90 ? -24.155 -4.859 14.321 1.00 52.78 90 ARG A CA 1
ATOM 704 C C . ARG A 1 90 ? -23.265 -3.727 13.827 1.00 52.78 90 ARG A C 1
ATOM 706 O O . ARG A 1 90 ? -22.176 -3.945 13.314 1.00 52.78 90 ARG A O 1
ATOM 713 N N . SER A 1 91 ? -23.737 -2.495 13.994 1.00 55.53 91 SER A N 1
ATOM 714 C CA . SER A 1 91 ? -22.902 -1.313 13.788 1.00 55.53 91 SER A CA 1
ATOM 715 C C . SER A 1 91 ? -21.899 -1.209 14.942 1.00 55.53 91 SER A C 1
ATOM 717 O O . SER A 1 91 ? -22.270 -1.311 16.113 1.00 55.53 91 SER A O 1
ATOM 719 N N . MET A 1 92 ? -20.625 -0.991 14.603 1.00 47.91 92 MET A N 1
ATOM 720 C CA . MET A 1 92 ? -19.491 -0.877 15.534 1.00 47.91 92 MET A CA 1
ATOM 721 C C . MET A 1 92 ? -19.740 0.140 16.670 1.00 47.91 92 MET A C 1
ATOM 723 O O . MET A 1 92 ? -19.189 0.017 17.761 1.00 47.91 92 MET A O 1
ATOM 727 N N . PHE A 1 93 ? -20.635 1.107 16.448 1.00 47.62 93 PHE A N 1
ATOM 728 C CA . PHE A 1 93 ? -21.000 2.134 17.423 1.00 47.62 93 PHE A CA 1
ATOM 729 C C . PHE A 1 93 ? -21.846 1.636 18.604 1.00 47.62 93 PHE A C 1
ATOM 731 O O . PHE A 1 93 ? -21.946 2.322 19.622 1.00 47.62 93 PHE A O 1
ATOM 738 N N . PHE A 1 94 ? -22.449 0.448 18.511 1.00 43.25 94 PHE A N 1
ATOM 739 C CA . PHE A 1 94 ? -23.349 -0.061 19.549 1.00 43.25 94 PHE A CA 1
ATOM 740 C C . PHE A 1 94 ? -22.640 -0.766 20.715 1.00 43.25 94 PHE A C 1
ATOM 742 O O . PHE A 1 94 ? -23.252 -0.929 21.771 1.00 43.25 94 PHE A O 1
ATOM 749 N N . HIS A 1 95 ? -21.343 -1.081 20.606 1.00 43.53 95 HIS A N 1
ATOM 750 C CA . HIS A 1 95 ? -20.583 -1.635 21.738 1.00 43.53 95 HIS A CA 1
ATOM 751 C C . HIS A 1 95 ? -20.481 -0.656 22.916 1.00 43.53 95 HIS A C 1
ATOM 753 O O . HIS A 1 95 ? -20.513 -1.068 24.074 1.00 43.53 95 HIS A O 1
ATOM 759 N N . ARG A 1 96 ? -20.480 0.658 22.650 1.00 46.34 96 ARG A N 1
ATOM 760 C CA . ARG A 1 96 ? -20.389 1.674 23.709 1.00 46.34 96 ARG A CA 1
ATOM 761 C C . ARG A 1 96 ? -21.670 1.803 24.539 1.00 46.34 96 ARG A C 1
ATOM 763 O O . ARG A 1 96 ? -21.611 2.234 25.686 1.00 46.34 96 ARG A O 1
ATOM 770 N N . SER A 1 97 ? -22.821 1.434 23.973 1.00 40.25 97 SER A N 1
ATOM 771 C CA . SER A 1 97 ? -24.112 1.481 24.672 1.00 40.25 97 SER A CA 1
ATOM 772 C C . SER A 1 97 ? -24.311 0.279 25.591 1.00 40.25 97 SER A C 1
ATOM 774 O O . SER A 1 97 ? -24.958 0.429 26.623 1.00 40.25 97 SER A O 1
ATOM 776 N N . GLN A 1 98 ? -23.765 -0.889 25.243 1.00 40.28 98 GLN A N 1
ATOM 777 C CA . GLN A 1 98 ? -23.964 -2.103 26.032 1.00 40.28 98 GLN A CA 1
ATOM 778 C C . GLN A 1 98 ? -22.938 -2.238 27.167 1.00 40.28 98 GLN A C 1
ATOM 780 O O . GLN A 1 98 ? -23.298 -2.695 28.248 1.00 40.28 98 GLN A O 1
ATOM 785 N N . GLU A 1 99 ? -21.693 -1.784 26.976 1.00 43.03 99 GLU A N 1
ATOM 786 C CA . GLU A 1 99 ? -20.706 -1.759 28.068 1.00 43.03 99 GLU A CA 1
ATOM 787 C C . GLU A 1 99 ? -21.034 -0.697 29.118 1.00 43.03 99 GLU A C 1
ATOM 789 O O . GLU A 1 99 ? -21.010 -1.003 30.304 1.00 43.03 99 GLU A O 1
ATOM 794 N N . ARG A 1 100 ? -21.479 0.505 28.721 1.00 39.28 100 ARG A N 1
ATOM 795 C CA . ARG A 1 100 ? -21.882 1.540 29.692 1.00 39.28 100 ARG A CA 1
ATOM 796 C C . ARG A 1 100 ? -23.063 1.095 30.575 1.00 39.28 100 ARG A C 1
ATOM 798 O O . ARG A 1 100 ? -23.189 1.569 31.696 1.00 39.28 100 ARG A O 1
ATOM 805 N N . HIS A 1 101 ? -23.884 0.158 30.096 1.00 37.56 101 HIS A N 1
ATOM 806 C CA . HIS A 1 101 ? -24.995 -0.427 30.853 1.00 37.56 101 HIS A CA 1
ATOM 807 C C . HIS A 1 101 ? -24.601 -1.671 31.674 1.00 37.56 101 HIS A C 1
ATOM 809 O O . HIS A 1 101 ? -25.340 -2.062 32.573 1.00 37.56 101 HIS A O 1
ATOM 815 N N . LYS A 1 102 ? -23.449 -2.298 31.387 1.00 36.97 102 LYS A N 1
ATOM 816 C CA . LYS A 1 102 ? -22.892 -3.411 32.179 1.00 36.97 102 LYS A CA 1
ATOM 817 C C . LYS A 1 102 ? -21.950 -2.926 33.283 1.00 36.97 102 LYS A C 1
ATOM 819 O O . LYS A 1 102 ? -21.956 -3.501 34.362 1.00 36.97 102 LYS A O 1
ATOM 824 N N . THR A 1 103 ? -21.196 -1.851 33.052 1.00 35.97 103 THR A N 1
ATOM 825 C CA . THR A 1 103 ? -20.294 -1.262 34.058 1.00 35.97 103 THR A CA 1
ATOM 826 C C . THR A 1 103 ? -21.039 -0.419 35.101 1.00 35.97 103 THR A C 1
ATOM 828 O O . THR A 1 103 ? -20.515 -0.197 36.181 1.00 35.97 103 THR A O 1
ATOM 831 N N . GLY A 1 104 ? -22.281 0.001 34.830 1.00 32.91 104 GLY A N 1
ATOM 832 C CA . GLY A 1 104 ? -23.120 0.703 35.812 1.00 32.91 104 GLY A CA 1
ATOM 833 C C . GLY A 1 104 ? -23.702 -0.178 36.926 1.00 32.91 104 GLY A C 1
ATOM 834 O O . GLY A 1 104 ? -24.267 0.365 37.865 1.00 32.91 104 GLY A O 1
ATOM 835 N N . ASN A 1 105 ? -23.568 -1.510 36.837 1.00 35.81 105 ASN A N 1
ATOM 836 C CA . ASN A 1 105 ? -24.232 -2.453 37.748 1.00 35.81 105 ASN A CA 1
ATOM 837 C C . ASN A 1 105 ? -23.266 -3.353 38.553 1.00 35.81 105 ASN A C 1
ATOM 839 O O . ASN A 1 105 ? -23.736 -4.304 39.171 1.00 35.81 105 ASN A O 1
ATOM 843 N N . VAL A 1 106 ? -21.940 -3.124 38.533 1.00 36.00 106 VAL A N 1
ATOM 844 C CA . VAL A 1 106 ? -20.968 -4.048 39.178 1.00 36.00 106 VAL A CA 1
ATOM 845 C C . VAL A 1 106 ? -19.921 -3.370 40.084 1.00 36.00 106 VAL A C 1
ATOM 847 O O . VAL A 1 106 ? -19.069 -4.058 40.628 1.00 36.00 106 VAL A O 1
ATOM 850 N N . GLU A 1 107 ? -19.997 -2.070 40.370 1.00 33.97 107 GLU A N 1
ATOM 851 C CA . GLU A 1 107 ? -19.095 -1.455 41.365 1.00 33.97 107 GLU A CA 1
ATOM 852 C C . GLU A 1 107 ? -19.853 -0.645 42.419 1.00 33.97 107 GLU A C 1
ATOM 854 O O . GLU A 1 107 ? -19.835 0.577 42.410 1.00 33.97 107 GLU A O 1
ATOM 859 N N . GLU A 1 108 ? -20.485 -1.345 43.363 1.00 32.25 108 GLU A N 1
ATOM 860 C CA . G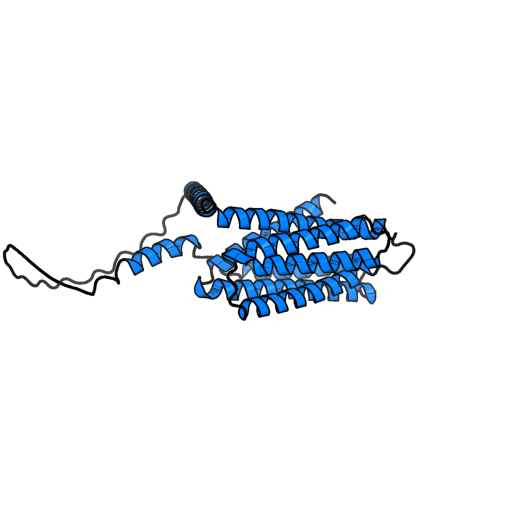LU A 1 108 ? -20.681 -0.848 44.732 1.00 32.25 108 GLU A CA 1
ATOM 861 C C . GLU A 1 108 ? -20.515 -2.016 45.711 1.00 32.25 108 GLU A C 1
ATOM 863 O O . GLU A 1 108 ? -21.484 -2.660 46.104 1.00 32.25 108 GLU A O 1
ATOM 868 N N . MET A 1 109 ? -19.267 -2.316 46.086 1.00 25.78 109 MET A N 1
ATOM 869 C CA . MET A 1 109 ? -18.964 -2.928 47.383 1.00 25.78 109 MET A CA 1
ATOM 870 C C . MET A 1 109 ? -17.478 -2.745 47.728 1.00 25.78 109 MET A C 1
ATOM 872 O O . MET A 1 109 ? -16.654 -3.572 47.357 1.00 25.78 109 MET A O 1
ATOM 876 N N . ASP A 1 110 ? -17.133 -1.663 48.429 1.00 23.91 110 ASP A N 1
ATOM 877 C CA . ASP A 1 110 ? -16.454 -1.814 49.721 1.00 23.91 110 ASP A CA 1
ATOM 878 C C . ASP A 1 110 ? -16.610 -0.548 50.574 1.00 23.91 110 ASP A C 1
ATOM 880 O O . ASP A 1 110 ? -16.527 0.581 50.088 1.00 23.91 110 ASP A O 1
ATOM 884 N N . ALA A 1 111 ? -16.916 -0.762 51.847 1.00 25.11 111 ALA A N 1
ATOM 885 C CA . ALA A 1 111 ? -17.351 0.245 52.801 1.00 25.11 111 ALA A CA 1
ATOM 886 C C . ALA A 1 111 ? -16.210 0.658 53.735 1.00 25.11 111 ALA A C 1
ATOM 888 O O . ALA A 1 111 ? -15.495 -0.205 54.239 1.00 25.11 111 ALA A O 1
ATOM 889 N N . GLN A 1 112 ? -16.133 1.947 54.094 1.00 22.88 112 GLN A N 1
ATOM 890 C CA . GLN A 1 112 ? -15.593 2.323 55.403 1.00 22.88 112 GLN A CA 1
ATOM 891 C C . GLN A 1 112 ? -16.204 3.626 55.974 1.00 22.88 112 GLN A C 1
ATOM 893 O O . GLN A 1 112 ? -15.887 4.729 55.545 1.00 22.88 112 GLN A O 1
ATOM 898 N N . GLU A 1 113 ? -17.058 3.395 56.983 1.00 24.14 113 GLU A N 1
ATOM 899 C CA . GLU A 1 113 ? -17.339 4.155 58.222 1.00 24.14 113 GLU A CA 1
ATOM 900 C C . GLU A 1 113 ? -18.379 5.318 58.310 1.00 24.14 113 GLU A C 1
ATOM 902 O O . GLU A 1 113 ? -18.393 6.279 57.551 1.00 24.14 113 GLU A O 1
ATOM 907 N N . LEU A 1 114 ? -19.254 5.127 59.321 1.00 22.03 114 LEU A N 1
ATOM 908 C CA . LEU A 1 114 ? -20.483 5.774 59.868 1.00 22.03 114 LEU A CA 1
ATOM 909 C C . LEU A 1 114 ? -20.229 7.145 60.574 1.00 22.03 114 LEU A C 1
ATOM 911 O O . LEU A 1 114 ? -19.062 7.524 60.659 1.00 22.03 114 LEU A O 1
ATOM 915 N N . PRO A 1 115 ? -21.199 7.821 61.265 1.00 35.25 115 PRO A N 1
ATOM 916 C CA . PRO A 1 115 ? -22.677 7.700 61.355 1.00 35.25 115 PRO A CA 1
ATOM 917 C C . PRO A 1 115 ? -23.404 9.062 61.096 1.00 35.25 115 PRO A C 1
ATOM 919 O O . PRO A 1 115 ? -22.753 10.057 60.820 1.00 35.25 115 PRO A O 1
ATOM 922 N N . GLU A 1 116 ? -24.731 9.263 61.085 1.00 23.08 116 GLU A N 1
ATOM 923 C CA . GLU A 1 116 ? -25.752 8.953 62.092 1.00 23.08 116 GLU A CA 1
ATOM 924 C C . GLU A 1 116 ? -27.120 9.549 61.648 1.00 23.08 116 GLU A C 1
ATOM 926 O O . GLU A 1 116 ? -27.166 10.534 60.914 1.00 23.08 116 GLU A O 1
ATOM 931 N N . ALA A 1 117 ? -28.205 9.006 62.218 1.00 22.91 117 ALA A N 1
ATOM 932 C CA . ALA A 1 117 ? -29.514 9.629 62.478 1.00 22.91 117 ALA A CA 1
ATOM 933 C C . ALA A 1 117 ? -30.729 9.370 61.543 1.00 22.91 117 ALA A C 1
ATOM 935 O O . ALA A 1 117 ? -30.853 9.878 60.434 1.00 22.91 117 ALA A O 1
ATOM 936 N N . LEU A 1 118 ? -31.719 8.718 62.182 1.00 23.34 118 LEU A N 1
ATOM 937 C CA . LEU A 1 118 ? -33.179 8.892 62.069 1.00 23.34 118 LEU A CA 1
ATOM 938 C C . LEU A 1 118 ? -33.954 8.152 60.958 1.00 23.34 118 LEU A C 1
ATOM 940 O O . LEU A 1 118 ? -34.432 8.739 60.000 1.00 23.34 118 LEU A O 1
ATOM 944 N N . GLY A 1 119 ? -34.319 6.905 61.279 1.00 23.19 119 GLY A N 1
ATOM 945 C CA . GLY A 1 119 ? -35.700 6.656 61.713 1.00 23.19 119 GLY A CA 1
ATOM 946 C C . GLY A 1 119 ? -36.658 5.941 60.749 1.00 23.19 119 GLY A C 1
ATOM 947 O O . GLY A 1 119 ? -37.068 6.494 59.739 1.00 23.19 119 GLY A O 1
ATOM 948 N N . ARG A 1 120 ? -37.201 4.826 61.273 1.00 24.75 120 ARG A N 1
ATOM 949 C CA . ARG A 1 120 ? -38.620 4.402 61.199 1.00 24.75 120 ARG A CA 1
ATOM 950 C C . ARG A 1 120 ? -39.013 3.377 60.110 1.00 24.75 120 ARG A C 1
ATOM 952 O O . ARG A 1 120 ? -39.344 3.737 58.995 1.00 24.75 120 ARG A O 1
ATOM 959 N N . GLY A 1 121 ? -39.028 2.107 60.545 1.00 23.08 121 GLY A N 1
ATOM 960 C CA . GLY A 1 121 ? -40.094 1.090 60.411 1.00 23.08 121 GLY A CA 1
ATOM 961 C C . GLY A 1 121 ? -40.846 0.936 59.085 1.00 23.08 121 GLY A C 1
ATOM 962 O O . GLY A 1 121 ? -41.564 1.842 58.690 1.00 23.08 121 GLY A O 1
ATOM 963 N N . ASP A 1 122 ? -40.829 -0.254 58.482 1.00 25.05 122 ASP A N 1
ATOM 964 C CA . ASP A 1 122 ? -41.780 -1.353 58.754 1.00 25.05 122 ASP A CA 1
ATOM 965 C C . ASP A 1 122 ? -41.638 -2.453 57.676 1.00 25.05 122 ASP A C 1
ATOM 967 O O . ASP A 1 122 ? -41.182 -2.204 56.561 1.00 25.05 122 ASP A O 1
ATOM 971 N N . MET A 1 123 ? -41.976 -3.689 58.035 1.00 24.33 123 MET A N 1
ATOM 972 C CA . MET A 1 123 ? -41.924 -4.879 57.182 1.00 24.33 123 MET A CA 1
ATOM 973 C C . MET A 1 123 ? -43.038 -4.862 56.129 1.00 24.33 123 MET A C 1
ATOM 975 O O . MET A 1 123 ? -44.130 -4.395 56.425 1.00 24.33 123 MET A O 1
ATOM 979 N N . CYS A 1 124 ? -42.811 -5.482 54.964 1.00 25.08 124 CYS A N 1
ATOM 980 C CA . CYS A 1 124 ? -43.704 -6.507 54.396 1.00 25.08 124 CYS A CA 1
ATOM 981 C C . CYS A 1 124 ? -43.067 -7.172 53.165 1.00 25.08 124 CYS A C 1
ATOM 983 O O . CYS A 1 124 ? -42.694 -6.512 52.198 1.00 25.08 124 CYS A O 1
ATOM 985 N N . ALA A 1 125 ? -42.973 -8.500 53.230 1.00 26.36 125 ALA A N 1
ATOM 986 C CA . ALA A 1 125 ? -42.680 -9.387 52.116 1.00 26.36 125 ALA A CA 1
ATOM 987 C C . ALA A 1 125 ? -43.854 -9.418 51.122 1.00 26.36 125 ALA A C 1
ATOM 989 O O . ALA A 1 125 ? -45.015 -9.362 51.527 1.00 26.36 125 ALA A O 1
ATOM 990 N N . GLY A 1 126 ? -43.542 -9.556 49.836 1.00 24.61 126 GLY A N 1
ATOM 991 C CA . GLY A 1 126 ? -44.518 -9.780 48.777 1.00 24.61 126 GLY A CA 1
ATOM 992 C C . GLY A 1 126 ? -43.831 -10.362 47.550 1.00 24.61 126 GLY A C 1
ATOM 993 O O . GLY A 1 126 ? -43.141 -9.642 46.833 1.00 24.61 126 GLY A O 1
ATOM 994 N N . ASP A 1 127 ? -44.009 -11.667 47.359 1.00 25.92 127 ASP A N 1
ATOM 995 C CA . ASP A 1 127 ? -43.678 -12.399 46.139 1.00 25.92 127 ASP A CA 1
ATOM 996 C C . ASP A 1 127 ? -44.391 -11.775 44.929 1.00 25.92 127 ASP A C 1
ATOM 998 O O . ASP A 1 127 ? -45.585 -11.474 44.983 1.00 25.92 127 ASP A O 1
ATOM 1002 N N . GLY A 1 128 ? -43.664 -11.599 43.827 1.00 25.28 128 GLY A N 1
ATOM 1003 C CA . GLY A 1 128 ? -44.206 -11.102 42.567 1.00 25.28 128 GLY A CA 1
ATOM 1004 C C . GLY A 1 128 ? -43.317 -11.518 41.402 1.00 25.28 128 GLY A C 1
ATOM 1005 O O . GLY A 1 128 ? -42.147 -11.152 41.343 1.00 25.28 128 GLY A O 1
ATOM 1006 N N . GLU A 1 129 ? -43.888 -12.330 40.519 1.00 27.39 129 GLU A N 1
ATOM 1007 C CA . GLU A 1 129 ? -43.297 -12.956 39.337 1.00 27.39 129 GLU A CA 1
ATOM 1008 C C . GLU A 1 129 ? -42.430 -11.999 38.494 1.00 27.39 129 GLU A C 1
ATOM 1010 O O . GLU A 1 129 ? -42.857 -10.904 38.123 1.00 27.39 129 GLU A O 1
ATOM 1015 N N . MET A 1 130 ? -41.211 -12.436 38.144 1.00 27.23 130 MET A N 1
ATOM 1016 C CA . MET A 1 130 ? -40.379 -11.759 37.146 1.00 27.23 130 MET A CA 1
ATOM 1017 C C . MET A 1 130 ? -41.035 -11.887 35.769 1.00 27.23 130 MET A C 1
ATOM 1019 O O . MET A 1 130 ? -40.880 -12.894 35.080 1.00 27.23 130 MET A O 1
ATOM 1023 N N . ALA A 1 131 ? -41.758 -10.847 35.369 1.00 30.08 131 ALA A N 1
ATOM 1024 C CA . ALA A 1 131 ? -42.124 -10.626 33.982 1.00 30.08 131 ALA A CA 1
ATOM 1025 C C . ALA A 1 131 ? -40.849 -10.403 33.148 1.00 30.08 131 ALA A C 1
ATOM 1027 O O . ALA A 1 131 ? -40.031 -9.535 33.467 1.00 30.08 131 ALA A O 1
ATOM 1028 N N . GLU A 1 132 ? -40.681 -11.194 32.086 1.00 31.67 132 GLU A N 1
ATOM 1029 C CA . GLU A 1 132 ? -39.639 -10.989 31.079 1.00 31.67 132 GLU A CA 1
ATOM 1030 C C . GLU A 1 132 ? -39.743 -9.571 30.480 1.00 31.67 132 GLU A C 1
ATOM 1032 O O . GLU A 1 132 ? -40.853 -9.103 30.195 1.00 31.67 132 GLU A O 1
ATOM 1037 N N . PRO A 1 133 ? -38.622 -8.850 30.285 1.00 34.94 133 PRO A N 1
ATOM 1038 C CA . PRO A 1 133 ? -38.661 -7.531 29.670 1.00 34.94 133 PRO A CA 1
ATOM 1039 C C . PRO A 1 133 ? -39.085 -7.652 28.195 1.00 34.94 133 PRO A C 1
ATOM 1041 O O . PRO A 1 133 ? -38.636 -8.570 27.506 1.00 34.94 133 PRO A O 1
ATOM 1044 N N . PRO A 1 134 ? -39.922 -6.732 27.682 1.00 36.16 134 PRO A N 1
ATOM 1045 C CA . PRO A 1 134 ? -40.418 -6.824 26.319 1.00 36.16 134 PRO A CA 1
ATOM 1046 C C . PRO A 1 134 ? -39.276 -6.625 25.322 1.00 36.16 134 PRO A C 1
ATOM 1048 O O . PRO A 1 134 ? -38.496 -5.677 25.434 1.00 36.16 134 PRO A O 1
ATOM 1051 N N . GLU A 1 135 ? -39.209 -7.513 24.329 1.00 35.75 135 GLU A N 1
ATOM 1052 C CA . GLU A 1 135 ? -38.341 -7.382 23.161 1.00 35.75 135 GLU A CA 1
ATOM 1053 C C . GLU A 1 135 ? -38.548 -6.001 22.512 1.00 35.75 135 GLU A C 1
ATOM 1055 O O . GLU A 1 135 ? -39.647 -5.662 22.061 1.00 35.75 135 GLU A O 1
ATOM 1060 N N . GLU A 1 136 ? -37.502 -5.166 22.484 1.00 33.16 136 GLU A N 1
ATOM 1061 C CA . GLU A 1 136 ? -37.586 -3.854 21.842 1.00 33.16 136 GLU A CA 1
ATOM 1062 C C . GLU A 1 136 ? -37.840 -4.014 20.331 1.00 33.16 136 GLU A C 1
ATOM 1064 O O . GLU A 1 136 ? -37.091 -4.719 19.645 1.00 33.16 136 GLU A O 1
ATOM 1069 N N . PRO A 1 137 ? -38.844 -3.325 19.756 1.00 38.47 137 PRO A N 1
ATOM 1070 C CA . PRO A 1 137 ? -39.095 -3.390 18.327 1.00 38.47 137 PRO A CA 1
ATOM 1071 C C . PRO A 1 137 ? -37.929 -2.754 17.563 1.00 38.47 137 PRO A C 1
ATOM 1073 O O . PRO A 1 137 ? -37.520 -1.625 17.847 1.00 38.47 137 PRO A O 1
ATOM 1076 N N . VAL A 1 138 ? -37.426 -3.469 16.550 1.00 47.00 138 VAL A N 1
ATOM 1077 C CA . VAL A 1 138 ? -36.396 -3.010 15.606 1.00 47.00 138 VAL A CA 1
ATOM 1078 C C . VAL A 1 138 ? -36.857 -1.706 14.949 1.00 47.00 138 VAL A C 1
ATOM 1080 O O . VAL A 1 138 ? -37.596 -1.678 13.966 1.00 47.00 138 VAL A O 1
ATOM 1083 N N . ARG A 1 139 ? -36.443 -0.586 15.542 1.00 45.16 139 ARG A N 1
ATOM 1084 C CA . ARG A 1 139 ? -36.818 0.765 15.132 1.00 45.16 139 ARG A CA 1
ATOM 1085 C C . ARG A 1 139 ? -36.127 1.060 13.802 1.00 45.16 139 ARG A C 1
ATOM 1087 O O . ARG A 1 139 ? -34.915 1.277 13.770 1.00 45.16 139 ARG A O 1
ATOM 1094 N N . THR A 1 140 ? -36.880 1.089 12.705 1.00 46.41 140 THR A N 1
ATOM 1095 C CA . THR A 1 140 ? -36.400 1.540 11.390 1.00 46.41 140 THR A CA 1
ATOM 1096 C C . THR A 1 140 ? -35.959 3.001 11.490 1.00 46.41 140 THR A C 1
ATOM 1098 O O . THR A 1 140 ? -36.765 3.924 11.352 1.00 46.41 140 THR A O 1
ATOM 1101 N N . ARG A 1 141 ? -34.679 3.234 11.803 1.00 58.03 141 ARG A N 1
ATOM 1102 C CA . ARG A 1 141 ? -34.095 4.578 11.840 1.00 58.03 141 ARG A CA 1
ATOM 1103 C C . ARG A 1 141 ? -34.131 5.161 10.431 1.00 58.03 141 ARG A C 1
ATOM 1105 O O . ARG A 1 141 ? -33.692 4.529 9.475 1.00 58.03 141 ARG A O 1
ATOM 1112 N N . SER A 1 142 ? -34.644 6.381 10.306 1.00 75.62 142 SER A N 1
ATOM 1113 C CA . SER A 1 142 ? -34.643 7.102 9.032 1.00 75.62 142 SER A CA 1
ATOM 1114 C C . SER A 1 142 ? -33.199 7.319 8.560 1.00 75.62 142 SER A C 1
ATOM 1116 O O . SER A 1 142 ? -32.340 7.675 9.369 1.00 75.62 142 SER A O 1
ATOM 1118 N N . CYS A 1 143 ? -32.921 7.161 7.261 1.00 71.81 143 CYS A N 1
ATOM 1119 C CA . CYS A 1 143 ? -31.584 7.354 6.670 1.00 71.81 143 CYS A CA 1
ATOM 1120 C C . CYS A 1 143 ? -30.951 8.702 7.079 1.00 71.81 143 CYS A C 1
ATOM 1122 O O . CYS A 1 143 ? -29.765 8.778 7.393 1.00 71.81 143 CYS A O 1
ATOM 1124 N N . ARG A 1 144 ? -31.773 9.754 7.213 1.00 77.81 144 ARG A N 1
ATOM 1125 C CA . ARG A 1 144 ? -31.344 11.074 7.697 1.00 77.81 144 ARG A CA 1
ATOM 1126 C C . ARG A 1 144 ? -30.824 11.045 9.138 1.00 77.81 144 ARG A C 1
ATOM 1128 O O . ARG A 1 144 ? -29.861 11.735 9.450 1.00 77.81 144 ARG A O 1
ATOM 1135 N N . GLN A 1 145 ? -31.444 10.264 10.020 1.00 76.06 145 GLN A N 1
ATOM 1136 C CA . GLN A 1 145 ? -30.996 10.120 11.408 1.00 76.06 145 GLN A CA 1
ATOM 1137 C C . GLN A 1 145 ? -29.679 9.349 11.485 1.00 76.06 145 GLN A C 1
ATOM 1139 O O . GLN A 1 145 ? -28.813 9.728 12.266 1.00 76.06 145 GLN A O 1
ATOM 1144 N N . VAL A 1 146 ? -29.505 8.327 10.641 1.00 79.00 146 VAL A N 1
ATOM 1145 C CA . VAL A 1 146 ? -28.235 7.597 10.526 1.00 79.00 146 VAL A CA 1
ATOM 1146 C C . VAL A 1 146 ? -27.125 8.525 10.031 1.00 79.00 146 VAL A C 1
ATOM 1148 O O . VAL A 1 146 ? -26.063 8.548 10.636 1.00 79.00 146 VAL A O 1
ATOM 1151 N N . LEU A 1 147 ? -27.380 9.353 9.011 1.00 81.44 147 LEU A N 1
ATOM 1152 C CA . LEU A 1 147 ? -26.405 10.330 8.505 1.00 81.44 147 LEU A CA 1
ATOM 1153 C C . LEU A 1 147 ? -26.031 11.394 9.544 1.00 81.44 147 LEU A C 1
ATOM 1155 O O . LEU A 1 147 ? -24.855 11.696 9.717 1.00 81.44 147 LEU A O 1
ATOM 1159 N N . ILE A 1 148 ? -27.013 11.946 10.263 1.00 82.25 148 ILE A N 1
ATOM 1160 C CA . ILE A 1 148 ? -26.756 12.929 11.328 1.00 82.25 148 ILE A CA 1
ATOM 1161 C C . ILE A 1 148 ? -25.954 12.294 12.467 1.00 82.25 148 ILE A C 1
ATOM 1163 O O . ILE A 1 148 ? -25.068 12.937 13.027 1.00 82.25 148 ILE A O 1
ATOM 1167 N N . GLN A 1 149 ? -26.261 11.045 12.814 1.00 79.75 149 GLN A N 1
ATOM 1168 C CA . GLN A 1 149 ? -25.529 10.310 13.833 1.00 79.75 149 GLN A CA 1
ATOM 1169 C C . GLN A 1 149 ? -24.092 10.033 13.384 1.00 79.75 149 GLN A C 1
ATOM 1171 O O . GLN A 1 149 ? -23.176 10.406 14.103 1.00 79.75 149 GLN A O 1
ATOM 1176 N N . LEU A 1 150 ? -23.893 9.538 12.159 1.00 81.25 150 LEU A N 1
ATOM 1177 C CA . LEU A 1 150 ? -22.572 9.315 11.569 1.00 81.25 150 LEU A CA 1
ATOM 1178 C C . LEU A 1 150 ? -21.736 10.604 11.527 1.00 81.25 150 LEU A C 1
ATOM 1180 O O . LEU A 1 150 ? -20.544 10.575 11.805 1.00 81.25 150 LEU A O 1
ATOM 1184 N N . TRP A 1 151 ? -22.359 11.744 11.219 1.00 82.75 151 TRP A N 1
ATOM 1185 C CA . TRP A 1 151 ? -21.695 13.049 11.207 1.00 82.75 151 TRP A CA 1
ATOM 1186 C C . TRP A 1 151 ? -21.290 13.520 12.606 1.00 82.75 151 TRP A C 1
ATOM 1188 O O . TRP A 1 151 ? -20.189 14.033 12.803 1.00 82.75 151 TRP A O 1
ATOM 1198 N N . ARG A 1 152 ? -22.167 13.335 13.597 1.00 81.25 152 ARG A N 1
ATOM 1199 C CA . ARG A 1 152 ? -21.867 13.664 14.996 1.00 81.25 152 ARG A CA 1
ATOM 1200 C C . ARG A 1 152 ? -20.748 12.780 15.539 1.00 81.25 152 ARG A C 1
ATOM 1202 O O . ARG A 1 152 ? -19.838 13.283 16.187 1.00 81.25 152 ARG A O 1
ATOM 1209 N N . ASP A 1 153 ? -20.809 11.496 15.222 1.00 76.81 153 ASP A N 1
ATOM 1210 C CA . ASP A 1 153 ? -19.817 10.494 15.580 1.00 76.81 153 ASP A CA 1
ATOM 1211 C C . ASP A 1 153 ? -18.467 10.794 14.913 1.00 76.81 153 ASP A C 1
ATOM 1213 O O . ASP A 1 153 ? -17.434 10.770 15.576 1.00 76.81 153 ASP A O 1
ATOM 1217 N N . PHE A 1 154 ? -18.475 11.193 13.639 1.00 80.69 154 PHE A N 1
ATOM 1218 C CA . PHE A 1 154 ? -17.295 11.675 12.922 1.00 80.69 154 PHE A CA 1
ATOM 1219 C C . PHE A 1 154 ? -16.662 12.884 13.625 1.00 80.69 154 PHE A C 1
ATOM 1221 O O . PHE A 1 154 ? -15.484 12.845 13.974 1.00 80.69 154 PHE A O 1
ATOM 1228 N N . LEU A 1 155 ? -17.444 13.929 13.912 1.00 80.75 155 LEU A N 1
ATOM 1229 C CA . LEU A 1 155 ? -16.966 15.110 14.643 1.00 80.75 155 LEU A CA 1
ATOM 1230 C C . LEU A 1 155 ? -16.400 14.747 16.021 1.00 80.75 155 LEU A C 1
ATOM 1232 O O . LEU A 1 155 ? -15.381 15.292 16.435 1.00 80.75 155 LEU A O 1
ATOM 1236 N N . GLN A 1 156 ? -17.043 13.815 16.724 1.00 78.31 156 GLN A N 1
ATOM 1237 C CA . GLN A 1 156 ? -16.614 13.385 18.048 1.00 78.31 156 GLN A CA 1
ATOM 1238 C C . GLN A 1 156 ? -15.318 12.565 18.003 1.00 78.31 156 GLN A C 1
ATOM 1240 O O . GLN A 1 156 ? -14.451 12.770 18.849 1.00 78.31 156 GLN A O 1
ATOM 1245 N N . CYS A 1 157 ? -15.150 11.682 17.016 1.00 73.50 157 CYS A N 1
ATOM 1246 C CA . CYS A 1 157 ? -13.910 10.936 16.804 1.00 73.50 157 CYS A CA 1
ATOM 1247 C C . CYS A 1 157 ? -12.742 11.879 16.479 1.00 73.50 157 CYS A C 1
ATOM 1249 O O . CYS A 1 157 ? -11.694 11.802 17.116 1.00 73.50 157 CYS A O 1
ATOM 1251 N N . TYR A 1 158 ? -12.937 12.817 15.550 1.00 79.12 158 TYR A N 1
ATOM 1252 C CA . TYR A 1 158 ? -11.900 13.770 15.135 1.00 79.12 158 TYR A CA 1
ATOM 1253 C C . TYR A 1 158 ? -11.681 14.932 16.118 1.00 79.12 158 TYR A C 1
ATOM 1255 O O . TYR A 1 158 ? -10.802 15.764 15.901 1.00 79.12 158 TYR A O 1
ATOM 1263 N N . SER A 1 159 ? -12.428 14.986 17.224 1.00 78.12 159 SER A N 1
ATOM 1264 C CA . SER A 1 159 ? -12.188 15.954 18.299 1.00 78.12 159 SER A CA 1
ATOM 1265 C C . SER A 1 159 ? -10.886 15.675 19.060 1.00 78.12 159 SER A C 1
ATOM 1267 O O . SER A 1 159 ? -10.348 16.580 19.703 1.00 78.12 159 SER A O 1
ATOM 1269 N N . THR A 1 160 ? -10.371 14.444 19.007 1.00 81.94 160 THR A N 1
ATOM 1270 C CA . THR A 1 160 ? -9.089 14.082 19.617 1.00 81.94 160 THR A CA 1
ATOM 1271 C C . THR A 1 160 ? -7.950 14.475 18.680 1.00 81.94 160 THR A C 1
ATOM 1273 O O . THR A 1 160 ? -7.846 13.956 17.570 1.00 81.94 160 THR A O 1
ATOM 1276 N N . ARG A 1 161 ? -7.068 15.377 19.135 1.00 79.94 161 ARG A N 1
ATOM 1277 C CA . ARG A 1 161 ? -5.951 15.899 18.322 1.00 79.94 161 ARG A CA 1
ATOM 1278 C C . ARG A 1 161 ? -5.037 14.798 17.789 1.00 79.94 161 ARG A C 1
ATOM 1280 O O . ARG A 1 161 ? -4.660 14.840 16.626 1.00 79.94 161 ARG A O 1
ATOM 1287 N N . GLU A 1 162 ? -4.732 13.809 18.621 1.00 78.88 162 GLU A N 1
ATOM 1288 C CA . GLU A 1 162 ? -3.908 12.660 18.245 1.00 78.88 162 GLU A CA 1
ATOM 1289 C C . GLU A 1 162 ? -4.512 11.900 17.055 1.00 78.88 162 GLU A C 1
ATOM 1291 O O . GLU A 1 162 ? -3.850 11.718 16.036 1.00 78.88 162 GLU A O 1
ATOM 1296 N N . LEU A 1 163 ? -5.806 11.563 17.116 1.00 80.50 163 LEU A N 1
ATOM 1297 C CA . LEU A 1 163 ? -6.486 10.865 16.023 1.00 80.50 163 LEU A CA 1
ATOM 1298 C C . LEU A 1 163 ? -6.499 11.694 14.729 1.00 80.50 163 LEU A C 1
ATOM 1300 O O . LEU A 1 163 ? -6.359 11.144 13.635 1.00 80.50 163 LEU A O 1
ATOM 1304 N N . LEU A 1 164 ? -6.639 13.017 14.839 1.00 83.00 164 LEU A N 1
ATOM 1305 C CA . LEU A 1 164 ? -6.605 13.919 13.688 1.00 83.00 164 LEU A CA 1
ATOM 1306 C C . LEU A 1 164 ? -5.221 13.937 13.021 1.00 83.00 164 LEU A C 1
ATOM 1308 O O . LEU A 1 164 ? -5.138 13.854 11.799 1.00 83.00 164 LEU A O 1
ATOM 1312 N N . TYR A 1 165 ? -4.131 13.980 13.790 1.00 82.81 165 TYR A N 1
ATOM 1313 C CA . TYR A 1 165 ? -2.782 13.931 13.217 1.00 82.81 165 TYR A CA 1
ATOM 1314 C C . TYR A 1 165 ? -2.508 12.612 12.494 1.00 82.81 165 TYR A C 1
ATOM 1316 O O . TYR A 1 165 ? -2.074 12.623 11.341 1.00 82.81 165 TYR A O 1
ATOM 1324 N N . TRP A 1 166 ? -2.827 11.484 13.131 1.00 80.88 166 TRP A N 1
ATOM 1325 C CA . TRP A 1 166 ? -2.614 10.162 12.542 1.00 80.88 166 TRP A CA 1
ATOM 1326 C C . TRP A 1 166 ? -3.461 9.930 11.291 1.00 80.88 166 TRP A C 1
ATOM 1328 O O . TRP A 1 166 ? -2.967 9.386 10.306 1.00 80.88 166 TRP A O 1
ATOM 1338 N N . SER A 1 167 ? -4.714 10.387 11.280 1.00 85.00 167 SER A N 1
ATOM 1339 C CA . SER A 1 167 ? -5.595 10.266 10.110 1.00 85.00 167 SER A CA 1
ATOM 1340 C C . SER A 1 167 ? -5.158 11.145 8.936 1.00 85.00 167 SER A C 1
ATOM 1342 O O . SER A 1 167 ? -5.148 10.672 7.799 1.00 85.00 167 SER A O 1
ATOM 1344 N N . VAL A 1 168 ? -4.745 12.394 9.186 1.00 86.56 168 VAL A N 1
ATOM 1345 C CA . VAL A 1 168 ? -4.199 13.280 8.143 1.00 86.56 168 VAL A CA 1
ATOM 1346 C C . VAL A 1 168 ? -2.910 12.698 7.572 1.00 86.56 168 VAL A C 1
ATOM 1348 O O . VAL A 1 168 ? -2.760 12.630 6.351 1.00 86.56 168 VAL A O 1
ATOM 1351 N N . TRP A 1 169 ? -2.004 12.230 8.434 1.00 87.12 169 TRP A N 1
ATOM 1352 C CA . TRP A 1 169 ? -0.778 11.571 7.994 1.00 87.12 169 TRP A CA 1
ATOM 1353 C C . TRP A 1 169 ? -1.087 10.332 7.147 1.00 87.12 169 TRP A C 1
ATOM 1355 O O . TRP A 1 169 ? -0.553 10.197 6.048 1.00 87.12 169 TRP A O 1
ATOM 1365 N N . TRP A 1 170 ? -2.004 9.471 7.596 1.00 86.50 170 TRP A N 1
ATOM 1366 C CA . TRP A 1 170 ? -2.376 8.255 6.874 1.00 86.50 170 TRP A CA 1
ATOM 1367 C C . TRP A 1 170 ? -2.987 8.560 5.503 1.00 86.50 170 TRP A C 1
ATOM 1369 O O . TRP A 1 170 ? -2.654 7.904 4.513 1.00 86.50 170 TRP A O 1
ATOM 1379 N N . ALA A 1 171 ? -3.840 9.586 5.417 1.00 88.25 171 ALA A N 1
ATOM 1380 C CA . ALA A 1 171 ? -4.431 10.034 4.161 1.00 88.25 171 ALA A CA 1
ATOM 1381 C C . ALA A 1 171 ? -3.364 10.550 3.181 1.00 88.25 171 ALA A C 1
ATOM 1383 O O . ALA A 1 171 ? -3.350 10.145 2.016 1.00 88.25 171 ALA A O 1
ATOM 1384 N N . LEU A 1 172 ? -2.442 11.396 3.652 1.00 88.56 172 LEU A N 1
ATOM 1385 C CA . LEU A 1 172 ? -1.350 11.931 2.836 1.00 88.56 172 LEU A CA 1
ATOM 1386 C C . LEU A 1 172 ? -0.378 10.833 2.390 1.00 88.56 172 LEU A C 1
ATOM 1388 O O . LEU A 1 172 ? -0.039 10.765 1.210 1.00 88.56 172 LEU A O 1
ATOM 1392 N N . ALA A 1 173 ? 0.023 9.941 3.297 1.00 87.56 173 ALA A N 1
ATOM 1393 C CA . ALA A 1 173 ? 0.932 8.838 3.003 1.00 87.56 173 ALA A CA 1
ATOM 1394 C C . ALA A 1 173 ? 0.323 7.853 1.996 1.00 87.56 173 ALA A C 1
ATOM 1396 O O . ALA A 1 173 ? 0.989 7.450 1.045 1.00 87.56 173 ALA A O 1
ATOM 1397 N N . THR A 1 174 ? -0.954 7.497 2.159 1.00 85.69 174 THR A N 1
ATOM 1398 C CA . THR A 1 174 ? -1.658 6.587 1.242 1.00 85.69 174 THR A CA 1
ATOM 1399 C C . THR A 1 174 ? -1.854 7.219 -0.134 1.00 85.69 174 THR A C 1
ATOM 1401 O O . THR A 1 174 ? -1.657 6.556 -1.151 1.00 85.69 174 THR A O 1
ATOM 1404 N N . CYS A 1 175 ? -2.184 8.513 -0.188 1.00 88.00 175 CYS A N 1
ATOM 1405 C CA . CYS A 1 175 ? -2.256 9.255 -1.444 1.00 88.00 175 CYS A CA 1
ATOM 1406 C C . CYS A 1 175 ? -0.895 9.285 -2.156 1.00 88.00 175 CYS A C 1
ATOM 1408 O O . CYS A 1 175 ? -0.808 8.916 -3.326 1.00 88.00 175 CYS A O 1
ATOM 1410 N N . GLY A 1 176 ? 0.175 9.638 -1.435 1.00 90.00 176 GLY A N 1
ATOM 1411 C CA . GLY A 1 176 ? 1.535 9.670 -1.972 1.00 90.00 176 GLY A CA 1
ATOM 1412 C C . GLY A 1 176 ? 2.006 8.303 -2.468 1.00 90.00 176 GLY A C 1
ATOM 1413 O O . GLY A 1 176 ? 2.524 8.197 -3.576 1.00 90.00 176 GLY A O 1
ATOM 1414 N N . TYR A 1 177 ? 1.750 7.237 -1.704 1.00 89.38 177 TYR A N 1
ATOM 1415 C CA . TYR A 1 177 ? 2.043 5.867 -2.125 1.00 89.38 177 TYR A CA 1
ATOM 1416 C C . TYR A 1 177 ? 1.302 5.501 -3.416 1.00 89.38 177 TYR A C 1
ATOM 1418 O O . TYR A 1 177 ? 1.929 5.044 -4.374 1.00 89.38 177 TYR A O 1
ATOM 1426 N N . ASN A 1 178 ? -0.009 5.764 -3.477 1.00 87.62 178 ASN A N 1
ATOM 1427 C CA . ASN A 1 178 ? -0.824 5.502 -4.663 1.00 87.62 178 ASN A CA 1
ATOM 1428 C C . ASN A 1 178 ? -0.359 6.313 -5.879 1.00 87.62 178 ASN A C 1
ATOM 1430 O O . ASN A 1 178 ? -0.366 5.802 -6.997 1.00 87.62 178 ASN A O 1
ATOM 1434 N N . GLN A 1 179 ? 0.069 7.558 -5.687 1.00 88.00 179 GLN A N 1
ATOM 1435 C CA . GLN A 1 179 ? 0.648 8.359 -6.757 1.00 88.00 179 GLN A CA 1
ATOM 1436 C C . GLN A 1 179 ? 1.944 7.721 -7.270 1.00 88.00 179 GLN A C 1
ATOM 1438 O O . GLN A 1 179 ? 2.057 7.460 -8.467 1.00 88.00 179 GLN A O 1
ATOM 1443 N N . THR A 1 180 ? 2.885 7.386 -6.385 1.00 89.25 180 THR A N 1
ATOM 1444 C CA . THR A 1 180 ? 4.159 6.772 -6.782 1.00 89.25 180 THR A CA 1
ATOM 1445 C C . THR A 1 180 ? 3.945 5.476 -7.561 1.00 89.25 180 THR A C 1
ATOM 1447 O O . THR A 1 180 ? 4.491 5.338 -8.652 1.00 89.25 180 THR A O 1
ATOM 1450 N N . ILE A 1 181 ? 3.119 4.542 -7.074 1.00 85.81 181 ILE A N 1
ATOM 1451 C CA . ILE A 1 181 ? 2.907 3.256 -7.766 1.00 85.81 181 ILE A CA 1
ATOM 1452 C C . ILE A 1 181 ? 2.263 3.413 -9.151 1.00 85.81 181 ILE A C 1
ATOM 1454 O O . ILE A 1 181 ? 2.542 2.611 -10.033 1.00 85.81 181 ILE A O 1
ATOM 1458 N N . ASN A 1 182 ? 1.425 4.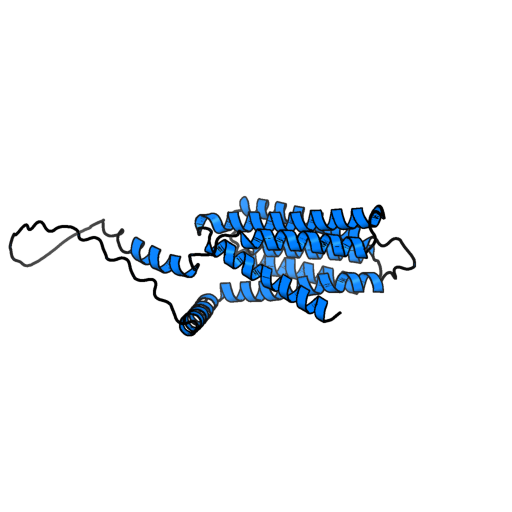434 -9.362 1.00 86.00 182 ASN A N 1
ATOM 1459 C CA . ASN A 1 182 ? 0.774 4.652 -10.655 1.00 86.00 182 ASN A CA 1
ATOM 1460 C C . ASN A 1 182 ? 1.721 5.280 -11.688 1.00 86.00 182 ASN A C 1
ATOM 1462 O O . ASN A 1 182 ? 1.593 5.005 -12.879 1.00 86.00 182 ASN A O 1
ATOM 1466 N N . TYR A 1 183 ? 2.664 6.117 -11.248 1.00 86.69 183 TYR A N 1
ATOM 1467 C CA . TYR A 1 183 ? 3.563 6.847 -12.147 1.00 86.69 183 TYR A CA 1
ATOM 1468 C C . TYR A 1 183 ? 4.954 6.216 -12.290 1.00 86.69 183 TYR A C 1
ATOM 1470 O O . TYR A 1 183 ? 5.644 6.521 -13.259 1.00 86.69 183 TYR A O 1
ATOM 1478 N N . VAL A 1 184 ? 5.358 5.302 -11.398 1.00 86.00 184 VAL A N 1
ATOM 1479 C CA . VAL A 1 184 ? 6.684 4.653 -11.437 1.00 86.00 184 VAL A CA 1
ATOM 1480 C C . VAL A 1 184 ? 6.951 3.947 -12.772 1.00 86.00 184 VAL A C 1
ATOM 1482 O O . VAL A 1 184 ? 8.032 4.085 -13.332 1.00 86.00 184 VAL A O 1
ATOM 1485 N N . GLN A 1 185 ? 5.947 3.268 -13.335 1.00 81.50 185 GLN A N 1
ATOM 1486 C CA . GLN A 1 185 ? 6.070 2.564 -14.616 1.00 81.50 185 GLN A CA 1
ATOM 1487 C C . GLN A 1 185 ? 6.313 3.535 -15.779 1.00 81.50 185 GLN A C 1
ATOM 1489 O O . GLN A 1 185 ? 7.102 3.249 -16.676 1.00 81.50 185 GLN A O 1
ATOM 1494 N N . VAL A 1 186 ? 5.666 4.705 -15.739 1.00 84.75 186 VAL A N 1
ATOM 1495 C CA . VAL A 1 186 ? 5.861 5.768 -16.735 1.00 84.75 186 VAL A CA 1
ATOM 1496 C C . VAL A 1 186 ? 7.256 6.375 -16.600 1.00 84.75 186 VAL A C 1
ATOM 1498 O O . VAL A 1 186 ? 7.902 6.629 -17.613 1.00 84.75 186 VAL A O 1
ATOM 1501 N N . LEU A 1 187 ? 7.741 6.565 -15.369 1.00 83.12 187 LEU A N 1
ATOM 1502 C CA . LEU A 1 187 ? 9.093 7.064 -15.132 1.00 83.12 187 LEU A CA 1
ATOM 1503 C C . LEU A 1 187 ? 10.150 6.088 -15.659 1.00 83.12 187 LEU A C 1
ATOM 1505 O O . LEU A 1 187 ? 11.033 6.494 -16.404 1.00 83.12 187 LEU A O 1
ATOM 1509 N N . TRP A 1 188 ? 10.032 4.796 -15.346 1.00 84.88 188 TRP A N 1
ATOM 1510 C CA . TRP A 1 188 ? 10.963 3.777 -15.841 1.00 84.88 188 TRP A CA 1
ATOM 1511 C C . TRP A 1 188 ? 10.999 3.711 -17.369 1.00 84.88 188 TRP A C 1
ATOM 1513 O O . TRP A 1 188 ? 12.064 3.525 -17.946 1.00 84.88 188 TRP A O 1
ATOM 1523 N N . GLN A 1 189 ? 9.857 3.920 -18.029 1.00 80.62 189 GLN A N 1
ATOM 1524 C CA . GLN A 1 189 ? 9.786 3.988 -19.487 1.00 80.62 189 GLN A CA 1
ATOM 1525 C C . GLN A 1 189 ? 10.438 5.255 -20.070 1.00 80.62 189 GLN A C 1
ATOM 1527 O O . GLN A 1 189 ? 10.882 5.229 -21.219 1.00 80.62 189 GLN A O 1
ATOM 1532 N N . HIS A 1 190 ? 10.464 6.360 -19.318 1.00 79.94 190 HIS A N 1
ATOM 1533 C CA . HIS A 1 190 ? 11.136 7.594 -19.726 1.00 79.94 190 HIS A CA 1
ATOM 1534 C C . HIS A 1 190 ? 12.661 7.464 -19.637 1.00 79.94 190 HIS A C 1
ATOM 1536 O O . HIS A 1 190 ? 13.348 7.837 -20.584 1.00 79.94 190 HIS A O 1
ATOM 1542 N N . GLU A 1 191 ? 13.162 6.897 -18.536 1.00 76.81 191 GLU A N 1
ATOM 1543 C CA . GLU A 1 191 ? 14.597 6.687 -18.305 1.00 76.81 191 GLU A CA 1
ATOM 1544 C C . GLU A 1 191 ? 15.181 5.616 -19.237 1.00 76.81 191 GLU A C 1
ATOM 1546 O O . GLU A 1 191 ? 16.237 5.817 -19.836 1.00 76.81 191 GLU A O 1
ATOM 1551 N N . GLU A 1 192 ? 14.477 4.493 -19.422 1.00 72.19 192 GLU A N 1
ATOM 1552 C CA . GLU A 1 192 ? 14.902 3.426 -20.328 1.00 72.19 192 GLU A CA 1
ATOM 1553 C C . GLU A 1 192 ? 13.767 3.038 -21.292 1.00 72.19 192 GLU A C 1
ATOM 1555 O O . GLU A 1 192 ? 12.886 2.231 -20.966 1.00 72.19 192 GLU A O 1
ATOM 1560 N N . PRO A 1 193 ? 13.759 3.597 -22.519 1.00 66.75 193 PRO A N 1
ATOM 1561 C CA . PRO A 1 193 ? 12.761 3.253 -23.517 1.00 66.75 193 PRO A CA 1
ATOM 1562 C C . PRO A 1 193 ? 12.830 1.760 -23.859 1.00 66.75 193 PRO A C 1
ATOM 1564 O O . PRO A 1 193 ? 13.862 1.257 -24.300 1.00 66.75 193 PRO A O 1
ATOM 1567 N N . SER A 1 194 ? 11.689 1.073 -23.737 1.00 58.41 194 SER A N 1
ATOM 1568 C CA . SER A 1 194 ? 11.473 -0.379 -23.952 1.00 58.41 194 SER A CA 1
ATOM 1569 C C . SER A 1 194 ? 11.966 -0.993 -25.280 1.00 58.41 194 SER A C 1
ATOM 1571 O O . SER A 1 194 ? 11.756 -2.179 -25.519 1.00 58.41 194 SER A O 1
ATOM 1573 N N . GLN A 1 195 ? 12.589 -0.212 -26.165 1.00 55.72 195 GLN A N 1
ATOM 1574 C CA . GLN A 1 195 ? 13.119 -0.679 -27.444 1.00 55.72 195 GLN A CA 1
ATOM 1575 C C . GLN A 1 195 ? 14.538 -1.260 -27.359 1.00 55.72 195 GLN A C 1
ATOM 1577 O O . GLN A 1 195 ? 14.926 -1.965 -28.286 1.00 55.72 195 GLN A O 1
ATOM 1582 N N . ASN A 1 196 ? 15.296 -1.013 -26.279 1.00 50.59 196 ASN A N 1
ATOM 1583 C CA . ASN A 1 196 ? 16.728 -1.343 -26.247 1.00 50.59 196 ASN A CA 1
ATOM 1584 C C . ASN A 1 196 ? 17.163 -2.439 -25.253 1.00 50.59 196 ASN A C 1
ATOM 1586 O O . ASN A 1 196 ? 18.272 -2.935 -25.414 1.00 50.59 196 ASN A O 1
ATOM 1590 N N . PHE A 1 197 ? 16.335 -2.886 -24.299 1.00 46.38 197 PHE A N 1
ATOM 1591 C CA . PHE A 1 197 ? 16.688 -3.976 -23.371 1.00 46.38 197 PHE A CA 1
ATOM 1592 C C . PHE A 1 197 ? 15.456 -4.712 -22.815 1.00 46.38 197 PHE A C 1
ATOM 1594 O O . PHE A 1 197 ? 14.326 -4.226 -22.874 1.00 46.38 197 PHE A O 1
ATOM 1601 N N . THR A 1 198 ? 15.674 -5.925 -22.295 1.00 54.12 198 THR A N 1
ATOM 1602 C CA . THR A 1 198 ? 14.653 -6.760 -21.645 1.00 54.12 198 THR A CA 1
ATOM 1603 C C . THR A 1 198 ? 14.042 -6.030 -20.451 1.00 54.12 198 THR A C 1
ATOM 1605 O O . THR A 1 198 ? 14.715 -5.802 -19.451 1.00 54.12 198 THR A O 1
ATOM 1608 N N . VAL A 1 199 ? 12.760 -5.685 -20.546 1.00 62.09 199 VAL A N 1
ATOM 1609 C CA . VAL A 1 199 ? 12.006 -4.992 -19.495 1.00 62.09 199 VAL A CA 1
ATOM 1610 C C . VAL A 1 199 ? 11.927 -5.864 -18.232 1.00 62.09 199 VAL A C 1
ATOM 1612 O O . VAL A 1 199 ? 11.218 -6.870 -18.214 1.00 62.09 199 VAL A O 1
ATOM 1615 N N . TYR A 1 200 ? 12.624 -5.471 -17.158 1.00 69.19 200 TYR A N 1
ATOM 1616 C CA . TYR A 1 200 ? 12.602 -6.165 -15.857 1.00 69.19 200 TYR A CA 1
ATOM 1617 C C . TYR A 1 200 ? 11.541 -5.626 -14.885 1.00 69.19 200 TYR A C 1
ATOM 1619 O O . TYR A 1 200 ? 11.446 -6.122 -13.764 1.00 69.19 200 TYR A O 1
ATOM 1627 N N . ASN A 1 201 ? 10.716 -4.656 -15.295 1.00 75.56 201 ASN A N 1
ATOM 1628 C CA . ASN A 1 201 ? 9.758 -3.957 -14.426 1.00 75.56 201 ASN A CA 1
ATOM 1629 C C . ASN A 1 201 ? 8.879 -4.906 -13.592 1.00 75.56 201 ASN A C 1
ATOM 1631 O O . ASN A 1 201 ? 8.717 -4.690 -12.394 1.00 75.56 201 ASN A O 1
ATOM 1635 N N . GLY A 1 202 ? 8.348 -5.979 -14.189 1.00 71.19 202 GLY A N 1
ATOM 1636 C CA . GLY A 1 202 ? 7.529 -6.950 -13.451 1.00 71.19 202 GLY A CA 1
ATOM 1637 C C . GLY A 1 202 ? 8.340 -7.819 -12.477 1.00 71.19 202 GLY A C 1
ATOM 1638 O O . GLY A 1 202 ? 7.860 -8.161 -11.398 1.00 71.19 202 GLY A O 1
ATOM 1639 N N . GLY A 1 203 ? 9.607 -8.106 -12.793 1.00 73.62 203 GLY A N 1
ATOM 1640 C CA . GLY A 1 203 ? 10.537 -8.771 -11.879 1.00 73.62 203 GLY A CA 1
ATOM 1641 C C . GLY A 1 203 ? 10.904 -7.880 -10.693 1.00 73.62 203 GLY A C 1
ATOM 1642 O O . GLY A 1 203 ? 10.898 -8.339 -9.553 1.00 73.62 203 GLY A O 1
ATOM 1643 N N . VAL A 1 204 ? 11.145 -6.591 -10.938 1.00 80.38 204 VAL A N 1
ATOM 1644 C CA . VAL A 1 204 ? 11.388 -5.594 -9.887 1.00 80.38 204 VAL A CA 1
ATOM 1645 C C . VAL A 1 204 ? 10.165 -5.438 -8.998 1.00 80.38 204 VAL A C 1
ATOM 1647 O O . VAL A 1 204 ? 10.312 -5.399 -7.781 1.00 80.38 204 VAL A O 1
ATOM 1650 N N . GLU A 1 205 ? 8.957 -5.411 -9.560 1.00 79.12 205 GLU A N 1
ATOM 1651 C CA . GLU A 1 205 ? 7.732 -5.406 -8.759 1.00 79.12 205 GLU A CA 1
ATOM 1652 C C . GLU A 1 205 ? 7.591 -6.666 -7.901 1.00 79.12 205 GLU A C 1
ATOM 1654 O O . GLU A 1 205 ? 7.217 -6.559 -6.732 1.00 79.12 205 GLU A O 1
ATOM 1659 N N . ALA A 1 206 ? 7.933 -7.844 -8.428 1.00 77.69 206 ALA A N 1
ATOM 1660 C CA . ALA A 1 206 ? 7.914 -9.088 -7.662 1.00 77.69 206 ALA A CA 1
ATOM 1661 C C . ALA A 1 206 ? 8.934 -9.072 -6.510 1.00 77.69 206 ALA A C 1
ATOM 1663 O O . ALA A 1 206 ? 8.590 -9.401 -5.372 1.00 77.69 206 ALA A O 1
ATOM 1664 N N . VAL A 1 207 ? 10.165 -8.624 -6.775 1.00 83.12 207 VAL A N 1
ATOM 1665 C CA . VAL A 1 207 ? 11.215 -8.476 -5.756 1.00 83.12 207 VAL A CA 1
ATOM 1666 C C . VAL A 1 207 ? 10.813 -7.437 -4.716 1.00 83.12 207 VAL A C 1
ATOM 1668 O O . VAL A 1 207 ? 10.896 -7.710 -3.518 1.00 83.12 207 VAL A O 1
ATOM 1671 N N . ALA A 1 208 ? 10.324 -6.274 -5.146 1.00 83.56 208 ALA A N 1
ATOM 1672 C CA . ALA A 1 208 ? 9.812 -5.240 -4.260 1.00 83.56 208 ALA A CA 1
ATOM 1673 C C . ALA A 1 208 ? 8.719 -5.810 -3.355 1.00 83.56 208 ALA A C 1
ATOM 1675 O O . ALA A 1 208 ? 8.781 -5.644 -2.144 1.00 83.56 208 ALA A O 1
ATOM 1676 N N . GLN A 1 209 ? 7.759 -6.544 -3.916 1.00 82.81 209 GLN A N 1
ATOM 1677 C CA . GLN A 1 209 ? 6.636 -7.083 -3.161 1.00 82.81 209 GLN A CA 1
ATOM 1678 C C . GLN A 1 209 ? 7.056 -8.159 -2.151 1.00 82.81 209 GLN A C 1
ATOM 1680 O O . GLN A 1 209 ? 6.600 -8.140 -1.008 1.00 82.81 209 GLN A O 1
ATOM 1685 N N . SER A 1 210 ? 7.980 -9.043 -2.530 1.00 81.50 210 SER A N 1
ATOM 1686 C CA . SER A 1 210 ? 8.572 -10.018 -1.609 1.00 81.50 210 SER A CA 1
ATOM 1687 C C . SER A 1 210 ? 9.346 -9.330 -0.480 1.00 81.50 210 SER A C 1
ATOM 1689 O O . SER A 1 210 ? 9.218 -9.704 0.684 1.00 81.50 210 SER A O 1
ATOM 1691 N N . THR A 1 211 ? 10.128 -8.298 -0.804 1.00 84.62 211 THR A N 1
ATOM 1692 C CA . THR A 1 211 ? 10.933 -7.557 0.181 1.00 84.62 211 THR A CA 1
ATOM 1693 C C . THR A 1 211 ? 10.036 -6.792 1.152 1.00 84.62 211 THR A C 1
ATOM 1695 O O . THR A 1 211 ? 10.245 -6.840 2.360 1.00 84.62 211 THR A O 1
ATOM 1698 N N . VAL A 1 212 ? 8.981 -6.161 0.636 1.00 84.25 212 VAL A N 1
ATOM 1699 C CA . VAL A 1 212 ? 7.938 -5.477 1.410 1.00 84.25 212 VAL A CA 1
ATOM 1700 C C . VAL A 1 212 ? 7.213 -6.451 2.337 1.00 84.25 212 VAL A C 1
ATOM 1702 O O . VAL A 1 212 ? 7.017 -6.138 3.509 1.00 84.25 212 VAL A O 1
ATOM 1705 N N . PHE A 1 213 ? 6.851 -7.644 1.856 1.00 82.69 213 PHE A N 1
ATOM 1706 C CA . PHE A 1 213 ? 6.236 -8.677 2.693 1.00 82.69 213 PHE A CA 1
ATOM 1707 C C . PHE A 1 213 ? 7.147 -9.073 3.863 1.00 82.69 213 PHE A C 1
ATOM 1709 O O . PHE A 1 213 ? 6.698 -9.099 5.009 1.00 82.69 213 PHE A O 1
ATOM 1716 N N . LEU A 1 214 ? 8.433 -9.316 3.591 1.00 84.56 214 LEU A N 1
ATOM 1717 C CA . LEU A 1 214 ? 9.420 -9.649 4.62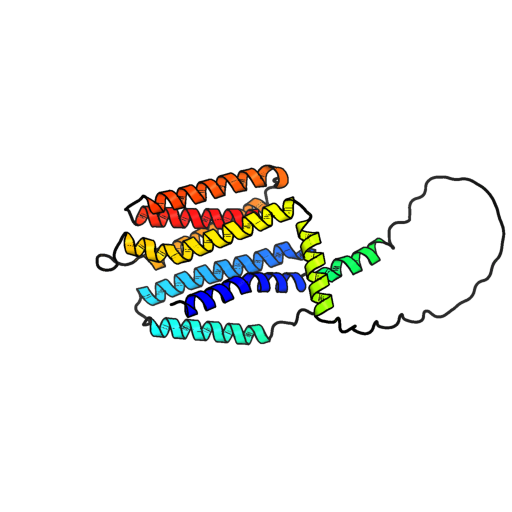0 1.00 84.56 214 LEU A CA 1
ATOM 1718 C C . LEU A 1 214 ? 9.627 -8.499 5.615 1.00 84.56 214 LEU A C 1
ATOM 1720 O O . LEU A 1 214 ? 9.638 -8.735 6.820 1.00 84.56 214 LEU A O 1
ATOM 1724 N N . ALA A 1 215 ? 9.737 -7.259 5.131 1.00 84.25 215 ALA A N 1
ATOM 1725 C CA . ALA A 1 215 ? 9.901 -6.073 5.969 1.00 84.25 215 ALA A CA 1
ATOM 1726 C C . ALA A 1 215 ? 8.687 -5.845 6.888 1.00 84.25 215 ALA A C 1
ATOM 1728 O O . ALA A 1 215 ? 8.850 -5.590 8.085 1.00 84.25 215 ALA A O 1
ATOM 1729 N N . GLY A 1 216 ? 7.472 -5.999 6.352 1.00 82.12 216 GLY A N 1
ATOM 1730 C CA . GLY A 1 216 ? 6.229 -5.914 7.118 1.00 82.12 216 GLY A CA 1
ATOM 1731 C C . GLY A 1 216 ? 6.131 -7.006 8.185 1.00 82.12 216 GLY A C 1
ATOM 1732 O O . GLY A 1 216 ? 5.834 -6.712 9.341 1.00 82.12 216 GLY A O 1
ATOM 1733 N N . ALA A 1 217 ? 6.457 -8.255 7.834 1.00 82.31 217 ALA A N 1
ATOM 1734 C CA . ALA A 1 217 ? 6.466 -9.371 8.779 1.00 82.31 217 ALA A CA 1
ATOM 1735 C C . ALA A 1 217 ? 7.502 -9.179 9.899 1.00 82.31 217 ALA A C 1
ATOM 1737 O O . ALA A 1 217 ? 7.173 -9.336 11.075 1.00 82.31 217 ALA A O 1
ATOM 1738 N N . ALA A 1 218 ? 8.731 -8.788 9.548 1.00 83.56 218 ALA A N 1
ATOM 1739 C CA . ALA A 1 218 ? 9.796 -8.516 10.510 1.00 83.56 218 ALA A CA 1
ATOM 1740 C C . ALA A 1 218 ? 9.414 -7.393 11.483 1.00 83.56 218 ALA A C 1
ATOM 1742 O O . ALA A 1 218 ? 9.707 -7.472 12.672 1.00 83.56 218 ALA A O 1
ATOM 1743 N N . THR A 1 219 ? 8.710 -6.375 10.995 1.00 81.94 219 THR A N 1
ATOM 1744 C CA . THR A 1 219 ? 8.297 -5.221 11.804 1.00 81.94 219 THR A CA 1
ATOM 1745 C C . THR A 1 219 ? 7.126 -5.538 12.703 1.00 81.94 219 THR A C 1
ATOM 1747 O O . THR A 1 219 ? 7.174 -5.214 13.883 1.00 81.94 219 THR A O 1
ATOM 1750 N N . ALA A 1 220 ? 6.117 -6.247 12.198 1.00 79.12 220 ALA A N 1
ATOM 1751 C CA . ALA A 1 220 ? 5.019 -6.736 13.023 1.00 79.12 220 ALA A CA 1
ATOM 1752 C C . ALA A 1 220 ? 5.530 -7.662 14.142 1.00 79.12 220 ALA A C 1
ATOM 1754 O O . ALA A 1 220 ? 5.082 -7.556 15.284 1.00 79.12 220 ALA A O 1
ATOM 1755 N N . TYR A 1 221 ? 6.504 -8.526 13.830 1.00 81.12 221 TYR A N 1
ATOM 1756 C CA . TYR A 1 221 ? 7.190 -9.344 14.827 1.00 81.12 221 TYR A CA 1
ATOM 1757 C C . TYR A 1 221 ? 7.965 -8.466 15.818 1.00 81.12 221 TYR A C 1
ATOM 1759 O O . TYR A 1 221 ? 7.769 -8.593 17.020 1.00 81.12 221 TYR A O 1
ATOM 1767 N N . GLY A 1 222 ? 8.770 -7.516 15.334 1.00 77.62 222 GLY A N 1
ATOM 1768 C CA . GLY A 1 222 ? 9.543 -6.592 16.166 1.00 77.62 222 GLY A CA 1
ATOM 1769 C C . GLY A 1 222 ? 8.679 -5.815 17.160 1.00 77.62 222 GLY A C 1
ATOM 1770 O O . GLY A 1 222 ? 8.926 -5.889 18.359 1.00 77.62 222 GLY A O 1
ATOM 1771 N N . ILE A 1 223 ? 7.615 -5.162 16.685 1.00 76.31 223 ILE A N 1
ATOM 1772 C CA . ILE A 1 223 ? 6.649 -4.414 17.512 1.00 76.31 223 ILE A CA 1
ATOM 1773 C C . ILE A 1 223 ? 5.940 -5.333 18.523 1.00 76.31 223 ILE A C 1
ATOM 1775 O O . ILE A 1 223 ? 5.527 -4.892 19.591 1.00 76.31 223 ILE A O 1
ATOM 1779 N N . GLY A 1 224 ? 5.770 -6.618 18.202 1.00 69.62 224 GLY A N 1
ATOM 1780 C CA . GLY A 1 224 ? 5.182 -7.600 19.114 1.00 69.62 224 GLY A CA 1
ATOM 1781 C C . GLY A 1 224 ? 6.062 -7.928 20.325 1.00 69.62 224 GLY A C 1
ATOM 1782 O O . GLY A 1 224 ? 5.528 -8.261 21.380 1.00 69.62 224 GLY A O 1
ATOM 1783 N N . PHE A 1 225 ? 7.386 -7.820 20.188 1.00 72.38 225 PHE A N 1
ATOM 1784 C CA . PHE A 1 225 ? 8.350 -8.116 21.254 1.00 72.38 225 PHE A CA 1
ATOM 1785 C C . PHE A 1 225 ? 8.905 -6.866 21.943 1.00 72.38 225 PHE A C 1
ATOM 1787 O O . PHE A 1 225 ? 9.437 -6.970 23.049 1.00 72.38 225 PHE A O 1
ATOM 1794 N N . THR A 1 226 ? 8.790 -5.689 21.328 1.00 69.56 226 THR A N 1
ATOM 1795 C CA . THR A 1 226 ? 9.301 -4.441 21.895 1.00 69.56 226 THR A CA 1
ATOM 1796 C C . THR A 1 226 ? 8.205 -3.683 22.648 1.00 69.56 226 THR A C 1
ATOM 1798 O O . THR A 1 226 ? 7.205 -3.252 22.079 1.00 69.56 226 THR A O 1
ATOM 1801 N N . GLN A 1 227 ? 8.398 -3.477 23.954 1.00 67.06 227 GLN A N 1
ATOM 1802 C CA . GLN A 1 227 ? 7.568 -2.561 24.745 1.00 67.06 227 GLN A CA 1
ATOM 1803 C C . GLN A 1 227 ? 8.063 -1.123 24.557 1.00 67.06 227 GLN A C 1
ATOM 1805 O O . GLN A 1 227 ? 8.697 -0.550 25.437 1.00 67.06 227 GLN A O 1
ATOM 1810 N N . VAL A 1 228 ? 7.867 -0.578 23.355 1.00 71.00 228 VAL A N 1
ATOM 1811 C CA . VAL A 1 228 ? 8.229 0.808 23.028 1.00 71.00 228 VAL A CA 1
ATOM 1812 C C . VAL A 1 228 ? 7.029 1.714 23.278 1.00 71.00 228 VAL A C 1
ATOM 1814 O O . VAL A 1 228 ? 5.935 1.448 22.781 1.00 71.00 228 VAL A O 1
ATOM 1817 N N . ASP A 1 229 ? 7.249 2.815 23.997 1.00 72.44 229 ASP A N 1
ATOM 1818 C CA . ASP A 1 229 ? 6.259 3.879 24.165 1.00 72.44 229 ASP A CA 1
ATOM 1819 C C . ASP A 1 229 ? 6.114 4.681 22.862 1.00 72.44 229 ASP A C 1
ATOM 1821 O O . ASP A 1 229 ? 6.763 5.708 22.630 1.00 72.44 229 ASP A O 1
ATOM 1825 N N . TRP A 1 230 ? 5.238 4.195 21.981 1.00 72.75 230 TRP A N 1
ATOM 1826 C CA . TRP A 1 230 ? 4.951 4.801 20.675 1.00 72.75 230 TRP A CA 1
ATOM 1827 C C . TRP A 1 230 ? 4.368 6.214 20.764 1.00 72.75 230 TRP A C 1
ATOM 1829 O O . TRP A 1 230 ? 4.473 6.969 19.803 1.00 72.75 230 TRP A O 1
ATOM 1839 N N . ALA A 1 231 ? 3.837 6.614 21.922 1.00 68.38 231 ALA A N 1
ATOM 1840 C CA . ALA A 1 231 ? 3.374 7.980 22.157 1.00 68.38 231 ALA A CA 1
ATOM 1841 C C . ALA A 1 231 ? 4.510 9.019 22.083 1.00 68.38 231 ALA A C 1
ATOM 1843 O O . ALA A 1 231 ? 4.272 10.155 21.689 1.00 68.38 231 ALA A O 1
ATOM 1844 N N . GLN A 1 232 ? 5.746 8.639 22.432 1.00 74.19 232 GLN A N 1
ATOM 1845 C CA . GLN A 1 232 ? 6.893 9.554 22.442 1.00 74.19 232 GLN A CA 1
ATOM 1846 C C . GLN A 1 232 ? 7.820 9.348 21.238 1.00 74.19 232 GLN A C 1
ATOM 1848 O O . GLN A 1 232 ? 8.372 10.306 20.701 1.00 74.19 232 GLN A O 1
ATOM 1853 N N . TRP A 1 233 ? 7.975 8.101 20.787 1.00 79.44 233 TRP A N 1
ATOM 1854 C CA . TRP A 1 233 ? 8.853 7.755 19.662 1.00 79.44 233 TRP A CA 1
ATOM 1855 C C . TRP A 1 233 ? 8.140 7.717 18.310 1.00 79.44 233 TRP A C 1
ATOM 1857 O O . TRP A 1 233 ? 8.804 7.762 17.273 1.00 79.44 233 TRP A O 1
ATOM 1867 N N . GLY A 1 234 ? 6.805 7.668 18.303 1.00 75.75 234 GLY A N 1
ATOM 1868 C CA . GLY A 1 234 ? 5.997 7.587 17.089 1.00 75.75 234 GLY A CA 1
ATOM 1869 C C . GLY A 1 234 ? 6.219 8.775 16.162 1.00 75.75 234 GLY A C 1
ATOM 1870 O O . GLY A 1 234 ? 6.482 8.571 14.983 1.00 75.75 234 GLY A O 1
ATOM 1871 N N . GLU A 1 235 ? 6.222 10.004 16.683 1.00 81.62 235 GLU A N 1
ATOM 1872 C CA . GLU A 1 235 ? 6.443 11.210 15.868 1.00 81.62 235 GLU A CA 1
ATOM 1873 C C . GLU A 1 235 ? 7.838 11.238 15.223 1.00 81.62 235 GLU A C 1
ATOM 1875 O O . GLU A 1 235 ? 7.983 11.572 14.044 1.00 81.62 235 GLU A O 1
ATOM 1880 N N . LEU A 1 236 ? 8.870 10.827 15.967 1.00 84.31 236 LEU A N 1
ATOM 1881 C CA . LEU A 1 236 ? 10.237 10.751 15.452 1.00 84.31 236 LEU A CA 1
ATOM 1882 C C . LEU A 1 236 ? 10.380 9.645 14.396 1.00 84.31 236 LEU A C 1
ATOM 1884 O O . LEU A 1 236 ? 11.016 9.853 13.359 1.00 84.31 236 LEU A O 1
ATOM 1888 N N . ALA A 1 237 ? 9.777 8.477 14.628 1.00 82.50 237 ALA A N 1
ATOM 1889 C CA . ALA A 1 237 ? 9.751 7.381 13.662 1.00 82.50 237 ALA A CA 1
ATOM 1890 C C . ALA A 1 237 ? 9.013 7.801 12.381 1.00 82.50 237 ALA A C 1
ATOM 1892 O O . ALA A 1 237 ? 9.530 7.623 11.278 1.00 82.50 237 ALA A O 1
ATOM 1893 N N . LEU A 1 238 ? 7.853 8.449 12.524 1.00 83.06 238 LEU A N 1
ATOM 1894 C CA . LEU A 1 238 ? 7.084 9.016 11.420 1.00 83.06 238 LEU A CA 1
ATOM 1895 C C . LEU A 1 238 ? 7.923 9.986 10.586 1.00 83.06 238 LEU A C 1
ATOM 1897 O O . LEU A 1 238 ? 8.026 9.816 9.370 1.00 83.06 238 LEU A O 1
ATOM 1901 N N . GLY A 1 239 ? 8.536 10.984 11.227 1.00 87.12 239 GLY A N 1
ATOM 1902 C CA . GLY A 1 239 ? 9.337 12.001 10.549 1.00 87.12 239 GLY A CA 1
ATOM 1903 C C . GLY A 1 239 ? 10.572 11.421 9.862 1.00 87.12 239 GLY A C 1
ATOM 1904 O O . GLY A 1 239 ? 10.840 11.739 8.704 1.00 87.12 239 GLY A O 1
ATOM 1905 N N . SER A 1 240 ? 11.297 10.530 10.540 1.00 88.38 240 SER A N 1
ATOM 1906 C CA . SER A 1 240 ? 12.528 9.932 10.010 1.00 88.38 240 SER A CA 1
ATOM 1907 C C . SER A 1 240 ? 12.266 9.012 8.818 1.00 88.38 240 SER A C 1
ATOM 1909 O O . SER A 1 240 ? 12.858 9.216 7.758 1.00 88.38 240 SER A O 1
ATOM 1911 N N . PHE A 1 241 ? 11.344 8.052 8.926 1.00 88.88 241 PHE A N 1
ATOM 1912 C CA . PHE A 1 241 ? 11.032 7.158 7.810 1.00 88.88 241 PHE A CA 1
ATOM 1913 C C . PHE A 1 241 ? 10.341 7.893 6.654 1.00 88.88 241 PHE A C 1
ATOM 1915 O O . PHE A 1 241 ? 10.608 7.571 5.497 1.00 88.88 241 PHE A O 1
ATOM 1922 N N . SER A 1 242 ? 9.512 8.911 6.928 1.00 89.88 242 SER A N 1
ATOM 1923 C CA . SER A 1 242 ? 8.916 9.734 5.863 1.00 89.88 242 SER A CA 1
ATOM 1924 C C . SER A 1 242 ? 9.978 10.576 5.151 1.00 89.88 242 SER A C 1
ATOM 1926 O O . SER A 1 242 ? 9.958 10.670 3.926 1.00 89.88 242 SER A O 1
ATOM 1928 N N . GLY A 1 243 ? 10.940 11.139 5.890 1.00 91.62 243 GLY A N 1
ATOM 1929 C CA . GLY A 1 243 ? 12.076 11.870 5.326 1.00 91.62 243 GLY A CA 1
ATOM 1930 C C . GLY A 1 243 ? 12.982 10.980 4.474 1.00 91.62 243 GLY A C 1
ATOM 1931 O O . GLY A 1 243 ? 13.353 11.363 3.366 1.00 91.62 243 GLY A O 1
ATOM 1932 N N . LEU A 1 244 ? 13.270 9.759 4.937 1.00 92.62 244 LEU A N 1
ATOM 1933 C CA . LEU A 1 244 ? 13.989 8.752 4.150 1.00 92.62 244 LEU A CA 1
ATOM 1934 C C . LEU A 1 244 ? 13.205 8.339 2.897 1.00 92.62 244 LEU A C 1
ATOM 1936 O O . LEU A 1 244 ? 13.792 8.192 1.827 1.00 92.62 244 LEU A O 1
ATOM 1940 N N . GLY A 1 245 ? 11.880 8.201 3.000 1.00 91.25 245 GLY A N 1
ATOM 1941 C CA . GLY A 1 245 ? 11.013 7.919 1.858 1.00 91.25 245 GLY A CA 1
ATOM 1942 C C . GLY A 1 245 ? 11.042 9.047 0.826 1.00 91.25 245 GLY A C 1
ATOM 1943 O O . GLY A 1 245 ? 11.179 8.785 -0.366 1.00 91.25 245 GLY A O 1
ATOM 1944 N N . ALA A 1 246 ? 10.992 10.302 1.275 1.00 91.44 246 ALA A N 1
ATOM 1945 C CA . ALA A 1 246 ? 11.127 11.468 0.408 1.00 91.44 246 ALA A CA 1
ATOM 1946 C C . ALA A 1 246 ? 12.506 11.524 -0.267 1.00 91.44 246 ALA A C 1
ATOM 1948 O O . ALA A 1 246 ? 12.581 11.788 -1.464 1.00 91.44 246 ALA A O 1
ATOM 1949 N N . ALA A 1 247 ? 13.582 11.217 0.465 1.00 92.94 247 ALA A N 1
ATOM 1950 C CA . ALA A 1 247 ? 14.926 11.130 -0.099 1.00 92.94 247 ALA A CA 1
ATOM 1951 C C . ALA A 1 247 ? 15.021 10.052 -1.190 1.00 92.94 247 ALA A C 1
ATOM 1953 O O . ALA A 1 247 ? 15.587 10.321 -2.244 1.00 92.94 247 ALA A O 1
ATOM 1954 N N . ALA A 1 248 ? 14.411 8.879 -0.985 1.00 91.50 248 ALA A N 1
ATOM 1955 C CA . ALA A 1 248 ? 14.369 7.812 -1.987 1.00 91.50 248 ALA A CA 1
ATOM 1956 C C . ALA A 1 248 ? 13.575 8.209 -3.250 1.00 91.50 248 ALA A C 1
ATOM 1958 O O . ALA A 1 248 ? 13.962 7.885 -4.371 1.00 91.50 248 ALA A O 1
ATOM 1959 N N . LEU A 1 249 ? 12.470 8.948 -3.103 1.00 91.00 249 LEU A N 1
ATOM 1960 C CA . LEU A 1 249 ? 11.744 9.485 -4.263 1.00 91.00 249 LEU A CA 1
ATOM 1961 C C . LEU A 1 249 ? 12.551 10.566 -4.991 1.00 91.00 249 LEU A C 1
ATOM 1963 O O . LEU A 1 249 ? 12.531 10.639 -6.221 1.00 91.00 249 LEU A O 1
ATOM 1967 N N . PHE A 1 250 ? 13.278 11.393 -4.239 1.00 91.06 250 PHE A N 1
ATOM 1968 C CA . PHE A 1 250 ? 14.149 12.413 -4.803 1.00 91.06 250 PHE A CA 1
ATOM 1969 C C . PHE A 1 250 ? 15.286 11.772 -5.602 1.00 91.06 250 PHE A C 1
ATOM 1971 O O . PHE A 1 250 ? 15.477 12.135 -6.757 1.00 91.06 250 PHE A O 1
ATOM 1978 N N . THR A 1 251 ? 15.983 10.769 -5.057 1.00 88.56 251 THR A N 1
ATOM 1979 C CA . THR A 1 251 ? 17.040 10.056 -5.794 1.00 88.56 251 THR A CA 1
ATOM 1980 C C . THR A 1 251 ? 16.506 9.478 -7.098 1.00 88.56 251 THR A C 1
ATOM 1982 O O . THR A 1 251 ? 17.080 9.762 -8.142 1.00 88.56 251 THR A O 1
ATOM 1985 N N . MET A 1 252 ? 15.349 8.809 -7.068 1.00 85.38 252 MET A N 1
ATOM 1986 C CA . MET A 1 252 ? 14.700 8.240 -8.257 1.00 85.38 252 MET A CA 1
ATOM 1987 C C . MET A 1 252 ? 14.364 9.278 -9.345 1.00 85.38 252 MET A C 1
ATOM 1989 O O . MET A 1 252 ? 14.249 8.919 -10.509 1.00 85.38 252 MET A O 1
ATOM 1993 N N . THR A 1 253 ? 14.202 10.555 -8.990 1.00 85.31 253 THR A N 1
ATOM 1994 C CA . THR A 1 253 ? 13.895 11.627 -9.954 1.00 85.31 253 THR A CA 1
ATOM 1995 C C . THR A 1 253 ? 15.151 12.208 -10.613 1.00 85.31 253 THR A C 1
ATOM 1997 O O . THR A 1 253 ? 15.071 12.755 -11.709 1.00 85.31 253 THR A O 1
ATOM 2000 N N . PHE A 1 254 ? 16.309 12.129 -9.951 1.00 85.00 254 PHE A N 1
ATOM 2001 C CA . PHE A 1 254 ? 17.552 12.765 -10.410 1.00 85.00 254 PHE A CA 1
ATOM 2002 C C . PHE A 1 254 ? 18.615 11.770 -10.897 1.00 85.00 254 PHE A C 1
ATOM 2004 O O . PHE A 1 254 ? 19.675 12.191 -11.363 1.00 85.00 254 PHE A O 1
ATOM 2011 N N . THR A 1 255 ? 18.363 10.464 -10.803 1.00 82.69 255 THR A N 1
ATOM 2012 C CA . THR A 1 255 ? 19.258 9.420 -11.315 1.00 82.69 255 THR A CA 1
ATOM 2013 C C . THR A 1 255 ? 18.831 8.949 -12.699 1.00 82.69 255 THR A C 1
ATOM 2015 O O . THR A 1 255 ? 17.713 8.480 -12.862 1.00 82.69 255 THR A O 1
ATOM 2018 N N . ALA A 1 256 ? 19.765 8.960 -13.654 1.00 77.69 256 ALA A N 1
ATOM 2019 C CA . ALA A 1 256 ? 19.564 8.415 -15.003 1.00 77.69 256 ALA A CA 1
ATOM 2020 C C . ALA A 1 256 ? 19.823 6.893 -15.103 1.00 77.69 256 ALA A C 1
ATOM 2022 O O . ALA A 1 256 ? 19.818 6.317 -16.188 1.00 77.69 256 ALA A O 1
ATOM 2023 N N . ASN A 1 257 ? 20.115 6.232 -13.976 1.00 83.06 257 ASN A N 1
ATOM 2024 C CA . ASN A 1 257 ? 20.360 4.792 -13.919 1.00 83.06 257 ASN A CA 1
ATOM 2025 C C . ASN A 1 257 ? 19.090 4.056 -13.483 1.00 83.06 257 ASN A C 1
ATOM 2027 O O . ASN A 1 257 ? 18.596 4.263 -12.373 1.00 83.06 257 ASN A O 1
ATOM 2031 N N . ILE A 1 258 ? 18.626 3.106 -14.296 1.00 81.81 258 ILE A N 1
ATOM 2032 C CA . ILE A 1 258 ? 17.420 2.325 -13.989 1.00 81.81 258 ILE A CA 1
ATOM 2033 C C . ILE A 1 258 ? 17.549 1.499 -12.696 1.00 81.81 258 ILE A C 1
ATOM 2035 O O . ILE A 1 258 ? 16.591 1.379 -11.934 1.00 81.81 258 ILE A O 1
ATOM 2039 N N . TRP A 1 259 ? 18.744 0.978 -12.398 1.00 84.19 259 TRP A N 1
ATOM 2040 C CA . TRP A 1 259 ? 19.002 0.181 -11.194 1.00 84.19 259 TRP A CA 1
ATOM 2041 C C . TRP A 1 259 ? 18.878 1.004 -9.911 1.00 84.19 259 TRP A C 1
ATOM 2043 O O . TRP A 1 259 ? 18.309 0.520 -8.931 1.00 84.19 259 TRP A O 1
ATOM 2053 N N . ASP A 1 260 ? 19.340 2.255 -9.936 1.00 85.88 260 ASP A N 1
ATOM 2054 C CA . ASP A 1 260 ? 19.212 3.179 -8.806 1.00 85.88 260 ASP A CA 1
ATOM 2055 C C . ASP A 1 260 ? 17.739 3.565 -8.595 1.00 85.88 260 ASP A C 1
ATOM 2057 O O . ASP A 1 260 ? 17.263 3.616 -7.455 1.00 85.88 260 ASP A O 1
ATOM 2061 N N . CYS A 1 261 ? 16.981 3.735 -9.686 1.00 86.31 261 CYS A N 1
ATOM 2062 C CA . CYS A 1 261 ? 15.532 3.933 -9.649 1.00 86.31 261 CYS A CA 1
ATOM 2063 C C . CYS A 1 261 ? 14.794 2.718 -9.062 1.00 86.31 261 CYS A C 1
ATOM 2065 O O . CYS A 1 261 ? 13.919 2.879 -8.209 1.00 86.31 261 CYS A O 1
ATOM 2067 N N . TYR A 1 262 ? 15.157 1.495 -9.462 1.00 87.56 262 TYR A N 1
ATOM 2068 C CA . TYR A 1 262 ? 14.583 0.261 -8.916 1.00 87.56 262 TYR A CA 1
ATOM 2069 C C . TYR A 1 262 ? 14.893 0.086 -7.426 1.00 87.56 262 TYR A C 1
ATOM 2071 O O . TYR A 1 262 ? 13.988 -0.199 -6.640 1.00 87.56 262 TYR A O 1
ATOM 2079 N N . ALA A 1 263 ? 16.147 0.295 -7.018 1.00 88.62 263 ALA A N 1
ATOM 2080 C CA . ALA A 1 263 ? 16.555 0.200 -5.620 1.00 88.62 263 ALA A CA 1
ATOM 2081 C C . ALA A 1 263 ? 15.825 1.238 -4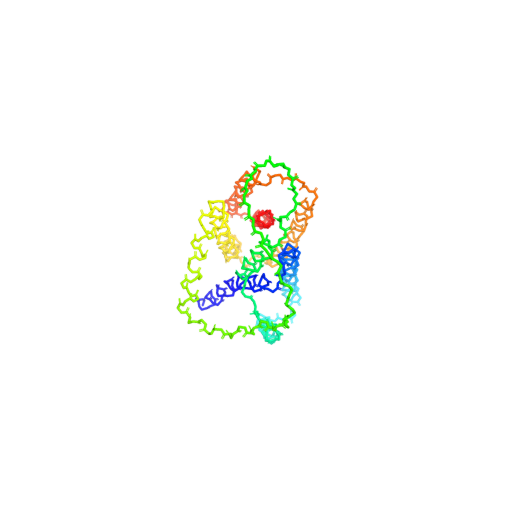.753 1.00 88.62 263 ALA A C 1
ATOM 2083 O O . ALA A 1 263 ? 15.250 0.887 -3.720 1.00 88.62 263 ALA A O 1
ATOM 2084 N N . SER A 1 264 ? 15.773 2.493 -5.207 1.00 90.31 264 SER A N 1
ATOM 2085 C CA . SER A 1 264 ? 15.071 3.578 -4.513 1.00 90.31 264 SER A CA 1
ATOM 2086 C C . SER A 1 264 ? 13.570 3.296 -4.376 1.00 90.31 264 SER A C 1
ATOM 2088 O O . SER A 1 264 ? 12.995 3.506 -3.307 1.00 90.31 264 SER A O 1
ATOM 2090 N N . TYR A 1 265 ? 12.939 2.736 -5.415 1.00 90.25 265 TYR A N 1
ATOM 2091 C CA . TYR A 1 265 ? 11.538 2.313 -5.372 1.00 90.25 265 TYR A CA 1
ATOM 2092 C C . TYR A 1 265 ? 11.288 1.210 -4.332 1.00 90.25 265 TYR A C 1
ATOM 2094 O O . TYR A 1 265 ? 10.342 1.306 -3.547 1.00 90.25 265 TYR A O 1
ATOM 2102 N N . ILE A 1 266 ? 12.145 0.182 -4.279 1.00 89.94 266 ILE A N 1
ATOM 2103 C CA . ILE A 1 266 ? 12.043 -0.896 -3.282 1.00 89.94 266 ILE A CA 1
ATOM 2104 C C . ILE A 1 266 ? 12.171 -0.323 -1.867 1.00 89.94 266 ILE A C 1
ATOM 2106 O O . ILE A 1 266 ? 11.340 -0.620 -1.008 1.00 89.94 266 ILE A O 1
ATOM 2110 N N . VAL A 1 267 ? 13.170 0.533 -1.634 1.00 91.12 267 VAL A N 1
ATOM 2111 C CA . VAL A 1 267 ? 13.384 1.192 -0.338 1.00 91.12 267 VAL A CA 1
ATOM 2112 C C . VAL A 1 267 ? 12.162 2.016 0.060 1.00 91.12 267 VAL A C 1
ATOM 2114 O O . VAL A 1 267 ? 11.668 1.856 1.175 1.00 91.12 267 VAL A O 1
ATOM 2117 N N . PHE A 1 268 ? 11.617 2.832 -0.846 1.00 91.94 268 PHE A N 1
ATOM 2118 C CA . PHE A 1 268 ? 10.411 3.619 -0.589 1.00 91.94 268 PHE A CA 1
ATOM 2119 C C . PHE A 1 268 ? 9.219 2.742 -0.176 1.00 91.94 268 PHE A C 1
ATOM 2121 O O . PHE A 1 268 ? 8.570 3.026 0.834 1.00 91.94 268 PHE A O 1
ATOM 2128 N N . LYS A 1 269 ? 8.943 1.645 -0.900 1.00 89.38 269 LYS A N 1
ATOM 2129 C CA . LYS A 1 269 ? 7.841 0.735 -0.542 1.00 89.38 269 LYS A CA 1
ATOM 2130 C C . LYS A 1 269 ? 8.059 0.067 0.813 1.00 89.38 269 LYS A C 1
ATOM 2132 O O . LYS A 1 269 ? 7.104 -0.078 1.576 1.00 89.38 269 LYS A O 1
ATOM 2137 N N . CYS A 1 270 ? 9.293 -0.335 1.115 1.00 89.00 270 CYS A N 1
ATOM 2138 C CA . CYS A 1 270 ? 9.640 -0.890 2.417 1.00 89.00 270 CYS A CA 1
ATOM 2139 C C . CYS A 1 270 ? 9.395 0.145 3.521 1.00 89.00 270 CYS A C 1
ATOM 2141 O O . CYS A 1 270 ? 8.679 -0.136 4.470 1.00 89.00 270 CYS A O 1
ATOM 2143 N N . LEU A 1 271 ? 9.891 1.373 3.378 1.00 90.19 271 LEU A N 1
ATOM 2144 C CA . LEU A 1 271 ? 9.665 2.436 4.362 1.00 90.19 271 LEU A CA 1
ATOM 2145 C C . LEU A 1 271 ? 8.173 2.719 4.583 1.00 90.19 271 LEU A C 1
ATOM 2147 O O . LEU A 1 271 ? 7.741 2.851 5.726 1.00 90.19 271 LEU A O 1
ATOM 2151 N N . TYR A 1 272 ? 7.373 2.730 3.514 1.00 89.00 272 TYR A N 1
ATOM 2152 C CA . TYR A 1 272 ? 5.923 2.883 3.614 1.00 89.00 272 TYR A CA 1
ATOM 2153 C C . TYR A 1 272 ? 5.259 1.739 4.398 1.00 89.00 272 TYR A C 1
ATOM 2155 O O . TYR A 1 272 ? 4.454 2.004 5.294 1.00 89.00 272 TYR A O 1
ATOM 2163 N N . ILE A 1 273 ? 5.601 0.471 4.116 1.00 86.19 273 ILE A N 1
ATOM 2164 C CA . ILE A 1 273 ? 4.997 -0.662 4.837 1.00 86.19 273 ILE A CA 1
ATOM 2165 C C . ILE A 1 273 ? 5.439 -0.711 6.303 1.00 86.19 273 ILE A C 1
ATOM 2167 O O . ILE A 1 273 ? 4.649 -1.073 7.172 1.00 86.19 273 ILE A O 1
ATOM 2171 N N . LEU A 1 274 ? 6.680 -0.317 6.596 1.00 84.44 274 LEU A N 1
ATOM 2172 C CA . LEU A 1 274 ? 7.183 -0.194 7.964 1.00 84.44 274 LEU A CA 1
ATOM 2173 C C . LEU A 1 274 ? 6.356 0.837 8.737 1.00 84.44 274 LEU A C 1
ATOM 2175 O O . LEU A 1 274 ? 5.816 0.536 9.799 1.00 84.44 274 LEU A O 1
ATOM 2179 N N . LEU A 1 275 ? 6.188 2.023 8.150 1.00 85.56 275 LEU A N 1
ATOM 2180 C CA . LEU A 1 275 ? 5.434 3.129 8.728 1.00 85.56 275 LEU A CA 1
ATOM 2181 C C . LEU A 1 275 ? 3.970 2.778 8.997 1.00 85.56 275 LEU A C 1
ATOM 2183 O O . LEU A 1 275 ? 3.477 3.022 10.095 1.00 85.56 275 LEU A O 1
ATOM 2187 N N . ILE A 1 276 ? 3.273 2.181 8.026 1.00 82.25 276 ILE A N 1
ATOM 2188 C CA . ILE A 1 276 ? 1.858 1.832 8.207 1.00 82.25 276 ILE A CA 1
ATOM 2189 C C . ILE A 1 276 ? 1.667 0.714 9.239 1.00 82.25 276 ILE A C 1
ATOM 2191 O O . ILE A 1 276 ? 0.640 0.680 9.906 1.00 82.25 276 ILE A O 1
ATOM 2195 N N . THR A 1 277 ? 2.651 -0.181 9.383 1.00 79.69 277 THR A N 1
ATOM 2196 C CA . THR A 1 277 ? 2.622 -1.263 10.380 1.00 79.69 277 THR A CA 1
ATOM 2197 C C . THR A 1 277 ? 2.862 -0.727 11.788 1.00 79.69 277 THR A C 1
ATOM 2199 O O . THR A 1 277 ? 2.261 -1.223 12.729 1.00 79.69 277 THR A O 1
ATOM 2202 N N . ILE A 1 278 ? 3.715 0.291 11.936 1.00 78.12 278 ILE A N 1
ATOM 2203 C CA . ILE A 1 278 ? 3.935 0.991 13.209 1.00 78.12 278 ILE A CA 1
ATOM 2204 C C . ILE A 1 278 ? 2.702 1.808 13.616 1.00 78.12 278 ILE A C 1
ATOM 2206 O O . ILE A 1 278 ? 2.379 1.894 14.795 1.00 78.12 278 ILE A O 1
ATOM 2210 N N . ALA A 1 279 ? 2.023 2.415 12.642 1.00 75.06 279 ALA A N 1
ATOM 2211 C CA . ALA A 1 279 ? 0.865 3.273 12.875 1.00 75.06 279 ALA A CA 1
ATOM 2212 C C . ALA A 1 279 ? -0.431 2.517 13.249 1.00 75.06 279 ALA A C 1
ATOM 2214 O O . ALA A 1 279 ? -1.411 3.169 13.611 1.00 75.06 279 ALA A O 1
ATOM 2215 N N . MET A 1 280 ? -0.471 1.185 13.100 1.00 67.38 280 MET A N 1
ATOM 2216 C CA . MET A 1 280 ? -1.644 0.321 13.335 1.00 67.38 280 MET A CA 1
ATOM 2217 C C . MET A 1 280 ? -1.540 -0.475 14.636 1.00 67.38 280 MET A C 1
ATOM 2219 O O . MET A 1 280 ? -2.584 -0.584 15.317 1.00 67.38 280 MET A O 1
#

Sequence (280 aa):
MQAMQFAYAVVTASEVAYFSYIYSIVELKHYRKATSYCRSVQLLGYTMGSVLGQLLVSFNLMSYNNNLVLTLVLISIALVTSLFLPMPQRSMFFHRSQERHKTGNVEEMDAQELPEALGRGDMCAGDGEMAEPPEEPVRTRSCRQVLIQLWRDFLQCYSTRELLYWSVWWALATCGYNQTINYVQVLWQHEEPSQNFTVYNGGVEAVAQSTVFLAGAATAYGIGFTQVDWAQWGELALGSFSGLGAAALFTMTFTANIWDCYASYIVFKCLYILLITIAM